Protein AF-A0A353LZ12-F1 (afdb_monomer_lite)

Sequence (267 aa):
MAGITSINLIASDGYVMSAPAETYADADVYIMLNRDGDDLEYPRSCLPDQRSMYWVKNLAKIELTPGESAAQHKQGSIKRIGFFREALSELGAVELNNRGNAVRAYPLAAYFETFGKEMPQLPVTIIARDGHVKTEVAEIFLASYVTFEAEADRESDLPLYFSEDMSLGMRVKQLDLVLSGEEAIFFGSEIPVSSLFELVGMAEAESYRFVASDGFLVEIPAEAIPFGTIYTDESKGYIRAKFDGYDLSDVPGGGKVKYLIAIESGA

Foldseek 3Di:
DPFWQWKWFAAPVGDTDIDGCVLPVPWDKDKDQADPNHGDPAIWIATPPDDCLRIDDRGDDMDTHGNVVVPPDPLPQAFKEFEVQLCPVVFDWDWADDPNDTFTWGQQLSCCVPQNPHQFPAWKWWAAPVGDIDTDGSVVQRRWTWTCDDDPPGNQQPRKIGHPPDDPSRIHGRTAWMGGRNYIYGHDFKDQQVVVCVVRNHDDAQWKWWAAPVRDIWIGGPVQSRQKMWHQPPVVSWIWIDGPPDQQVVIPPRRIGTNGGMMGHDD

pLDDT: mean 89.32, std 11.76, range [33.0, 98.56]

Radius of gyration: 20.66 Å; chains: 1; bounding box: 47×50×65 Å

Secondary structure (DSSP, 8-state):
-TTEEEEEEEETTS-EEEEEHHHHTTSPPEEEEEETTEEEEEEEEE-TTS-GGGEESSEEEEEEEEGGG-SS---PPB-EEEEHHHHTTTS--EEEEETTEEEEEEEHHHHHHHT-SS---SPEEEEETTS-EEEE-HHHHHT-EEE--PPTT-GGG-SEEE-SSS-TTT-BSSEEEEEETTEEEE--SEEEHHHHHHHHTBPP-SEEEEEETTS-EEEEEGGGGGGEEEEEETTTTEEEEEE-SS--TTSGGGG-EESEEEEEE--

Structure (mmCIF, N/CA/C/O backbone):
data_AF-A0A353LZ12-F1
#
_entry.id   AF-A0A353LZ12-F1
#
loop_
_atom_site.group_PDB
_atom_site.id
_atom_site.type_symbol
_atom_site.label_atom_id
_atom_site.label_alt_id
_atom_site.label_comp_id
_atom_site.label_asym_id
_atom_site.label_entity_id
_atom_site.label_seq_id
_atom_site.pdbx_PDB_ins_code
_atom_site.Cartn_x
_atom_site.Cartn_y
_atom_site.Cartn_z
_atom_site.occupancy
_atom_site.B_iso_or_equiv
_atom_site.auth_seq_id
_atom_site.auth_comp_id
_atom_site.auth_asym_id
_atom_site.auth_atom_id
_atom_site.pdbx_PDB_model_num
ATOM 1 N N . MET A 1 1 ? 5.175 -30.748 -15.438 1.00 51.81 1 MET A N 1
ATOM 2 C CA . MET A 1 1 ? 5.837 -29.959 -14.381 1.00 51.81 1 MET A CA 1
ATOM 3 C C . MET A 1 1 ? 5.043 -30.070 -13.079 1.00 51.81 1 MET A C 1
ATOM 5 O O . MET A 1 1 ? 4.466 -29.095 -12.627 1.00 51.81 1 MET A O 1
ATOM 9 N N . ALA A 1 2 ? 4.943 -31.268 -12.493 1.00 48.59 2 ALA A N 1
ATOM 10 C CA . ALA A 1 2 ? 4.303 -31.401 -11.185 1.00 48.59 2 ALA A CA 1
ATOM 11 C C . ALA A 1 2 ? 5.275 -30.857 -10.128 1.00 48.59 2 ALA A C 1
ATOM 13 O O . ALA A 1 2 ? 6.420 -31.299 -10.084 1.00 48.59 2 ALA A O 1
ATOM 14 N N . GLY A 1 3 ? 4.839 -29.872 -9.342 1.00 71.62 3 GLY A N 1
ATOM 15 C CA . GLY A 1 3 ? 5.651 -29.297 -8.271 1.00 71.62 3 GLY A CA 1
ATOM 16 C C . GLY A 1 3 ? 6.587 -28.165 -8.696 1.00 71.62 3 GLY A C 1
ATOM 17 O O . GLY A 1 3 ? 7.664 -28.069 -8.131 1.00 71.62 3 GLY A O 1
ATOM 18 N N . ILE A 1 4 ? 6.216 -27.305 -9.648 1.00 78.31 4 ILE A N 1
ATOM 19 C CA . ILE A 1 4 ? 6.812 -25.962 -9.803 1.00 78.31 4 ILE A CA 1
ATOM 20 C C . ILE A 1 4 ? 5.700 -24.950 -9.511 1.00 78.31 4 ILE A C 1
ATOM 22 O O . ILE A 1 4 ? 4.604 -25.090 -10.046 1.00 78.31 4 ILE A O 1
ATOM 26 N N . THR A 1 5 ? 5.948 -23.987 -8.624 1.00 81.06 5 THR A N 1
ATOM 27 C CA . THR A 1 5 ? 4.960 -22.991 -8.170 1.00 81.06 5 THR A CA 1
ATOM 28 C C . THR A 1 5 ? 5.094 -21.656 -8.892 1.00 81.06 5 THR A C 1
ATOM 30 O O . THR A 1 5 ? 4.104 -20.941 -9.028 1.00 81.06 5 THR A O 1
ATOM 33 N N . SER A 1 6 ? 6.280 -21.331 -9.403 1.00 84.62 6 SER A N 1
ATOM 34 C CA . SER A 1 6 ? 6.509 -20.150 -10.235 1.00 84.62 6 SER A CA 1
ATOM 35 C C . SER A 1 6 ? 7.724 -20.317 -11.147 1.00 84.62 6 SER A C 1
ATOM 37 O O . SER A 1 6 ? 8.603 -21.154 -10.915 1.00 84.62 6 SER A O 1
ATOM 39 N N . ILE A 1 7 ? 7.742 -19.512 -12.207 1.00 89.88 7 ILE A N 1
ATOM 40 C CA . ILE A 1 7 ? 8.875 -19.335 -13.112 1.00 89.88 7 ILE A CA 1
ATOM 41 C C . ILE A 1 7 ? 9.302 -17.874 -13.018 1.00 89.88 7 ILE A C 1
ATOM 43 O O . ILE A 1 7 ? 8.500 -16.979 -13.281 1.00 89.88 7 ILE A O 1
ATOM 47 N N . ASN A 1 8 ? 10.569 -17.637 -12.691 1.00 89.00 8 ASN A N 1
ATOM 48 C CA . ASN A 1 8 ? 11.173 -16.312 -12.735 1.00 89.00 8 ASN A CA 1
ATOM 49 C C . ASN A 1 8 ? 12.008 -16.187 -14.011 1.00 89.00 8 ASN A C 1
ATOM 51 O O . ASN A 1 8 ? 12.987 -16.913 -14.200 1.00 89.00 8 ASN A O 1
ATOM 55 N N . LEU A 1 9 ? 11.627 -15.261 -14.884 1.00 91.06 9 LEU A N 1
ATOM 56 C CA . LEU A 1 9 ? 12.368 -14.882 -16.082 1.00 91.06 9 LEU A CA 1
ATOM 57 C C . LEU A 1 9 ? 13.151 -13.607 -15.763 1.00 91.06 9 LEU A C 1
ATOM 59 O O . LEU A 1 9 ? 12.564 -12.551 -15.535 1.00 91.06 9 LEU A O 1
ATOM 63 N N . ILE A 1 10 ? 14.474 -13.728 -15.707 1.00 88.38 10 ILE A N 1
ATOM 64 C CA . ILE A 1 10 ? 15.379 -12.688 -15.216 1.00 88.38 10 ILE A CA 1
ATOM 65 C C . ILE A 1 10 ? 16.159 -12.119 -16.397 1.00 88.38 10 ILE A C 1
ATOM 67 O O . ILE A 1 10 ? 16.900 -12.843 -17.071 1.00 88.38 10 ILE A O 1
ATOM 71 N N . ALA A 1 11 ? 15.993 -10.827 -16.653 1.00 89.62 11 ALA A N 1
ATOM 72 C CA . ALA A 1 11 ? 16.730 -10.088 -17.666 1.00 89.62 11 ALA A CA 1
ATOM 73 C C . ALA A 1 11 ? 18.138 -9.705 -17.189 1.00 89.62 11 ALA A C 1
ATOM 75 O O . ALA A 1 11 ? 18.432 -9.647 -15.995 1.00 89.62 11 ALA A O 1
ATOM 76 N N . SER A 1 12 ? 19.017 -9.401 -18.142 1.00 88.44 12 SER A N 1
ATOM 77 C CA . SER A 1 12 ? 20.400 -8.984 -17.893 1.00 88.44 12 SER A CA 1
ATOM 78 C C . SER A 1 12 ? 20.527 -7.656 -17.139 1.00 88.44 12 SER A C 1
ATOM 80 O O . SER A 1 12 ? 21.587 -7.372 -16.594 1.00 88.44 12 SER A O 1
ATOM 82 N N . ASP A 1 13 ? 19.478 -6.834 -17.138 1.00 79.81 13 ASP A N 1
ATOM 83 C CA . ASP A 1 13 ? 19.395 -5.566 -16.404 1.00 79.81 13 ASP A CA 1
ATOM 84 C C . ASP A 1 13 ? 18.855 -5.736 -14.970 1.00 79.81 13 ASP A C 1
ATOM 86 O O . ASP A 1 13 ? 18.674 -4.752 -14.258 1.00 79.81 13 ASP A O 1
ATOM 90 N N . GLY A 1 14 ? 18.614 -6.978 -14.538 1.00 74.88 14 GLY A N 1
ATOM 91 C CA . GLY A 1 14 ? 18.085 -7.297 -13.215 1.00 74.88 14 GLY A CA 1
ATOM 92 C C . GLY A 1 14 ? 16.560 -7.304 -13.132 1.00 74.88 14 GLY A C 1
ATOM 93 O O . GLY A 1 14 ? 16.030 -7.643 -12.075 1.00 74.88 14 GLY A O 1
ATOM 94 N N . TYR A 1 15 ? 15.831 -6.996 -14.214 1.00 78.38 15 TYR A N 1
ATOM 95 C CA . TYR A 1 15 ? 14.378 -7.148 -14.220 1.00 78.38 15 TYR A CA 1
ATOM 96 C C . TYR A 1 15 ? 13.988 -8.613 -14.010 1.00 78.38 15 TYR A C 1
ATOM 98 O O . TYR A 1 15 ? 14.370 -9.489 -14.786 1.00 78.38 15 TYR A O 1
ATOM 106 N N . VAL A 1 16 ? 13.187 -8.869 -12.976 1.00 80.62 16 VAL A N 1
ATOM 107 C CA . VAL A 1 16 ? 12.606 -10.183 -12.706 1.00 80.62 16 VAL A CA 1
ATOM 108 C C . VAL A 1 16 ? 11.119 -10.137 -13.013 1.00 80.62 16 VAL A C 1
ATOM 110 O O . VAL A 1 16 ? 10.356 -9.396 -12.394 1.00 80.62 16 VAL A O 1
ATOM 113 N N . MET A 1 17 ? 10.699 -10.967 -13.958 1.00 85.75 17 MET A N 1
ATOM 114 C CA . MET A 1 17 ? 9.296 -11.277 -14.173 1.00 85.75 17 MET A CA 1
ATOM 115 C C . MET A 1 17 ? 9.004 -12.619 -13.509 1.00 85.75 17 MET A C 1
ATOM 117 O O . MET A 1 17 ? 9.553 -13.639 -13.924 1.00 85.75 17 MET A O 1
ATOM 121 N N . SER A 1 18 ? 8.154 -12.617 -12.482 1.00 85.56 18 SER A N 1
ATOM 122 C CA . SER A 1 18 ? 7.665 -13.845 -11.855 1.00 85.56 18 SER A CA 1
ATOM 123 C C . SER A 1 18 ? 6.278 -14.186 -12.388 1.00 85.56 18 SER A C 1
ATOM 125 O O . SER A 1 18 ? 5.353 -13.379 -12.289 1.00 85.56 18 SER A O 1
ATOM 127 N N . ALA A 1 19 ? 6.134 -15.379 -12.958 1.00 83.44 19 ALA A N 1
ATOM 128 C CA . ALA A 1 19 ? 4.850 -15.942 -13.346 1.00 83.44 19 ALA A CA 1
ATOM 129 C C . ALA A 1 19 ? 4.495 -17.075 -12.371 1.00 83.44 19 ALA A C 1
ATOM 131 O O . ALA A 1 19 ? 5.280 -18.022 -12.262 1.00 83.44 19 ALA A O 1
ATOM 132 N N . PRO A 1 20 ? 3.359 -17.018 -11.653 1.00 83.62 20 PRO A N 1
ATOM 133 C CA . PRO A 1 20 ? 2.879 -18.147 -10.861 1.00 83.62 20 PRO A CA 1
ATOM 134 C C . PRO A 1 20 ? 2.382 -19.282 -11.765 1.00 83.62 20 PRO A C 1
ATOM 136 O O . PRO A 1 20 ? 2.060 -19.067 -12.933 1.00 83.62 20 PRO A O 1
ATOM 139 N N . ALA A 1 21 ? 2.325 -20.501 -11.219 1.00 85.31 21 ALA A N 1
ATOM 140 C CA . ALA A 1 21 ? 1.966 -21.718 -11.954 1.00 85.31 21 ALA A CA 1
ATOM 141 C C . ALA A 1 21 ? 0.670 -21.591 -12.753 1.00 85.31 21 ALA A C 1
ATOM 143 O O . ALA A 1 21 ? 0.622 -22.011 -13.900 1.00 85.31 21 ALA A O 1
ATOM 144 N N . GLU A 1 22 ? -0.348 -20.953 -12.186 1.00 82.31 22 GLU A N 1
ATOM 145 C CA . GLU A 1 22 ? -1.629 -20.694 -12.849 1.00 82.31 22 GLU A CA 1
ATOM 146 C C . GLU A 1 22 ? -1.513 -19.851 -14.128 1.00 82.31 22 GLU A C 1
ATOM 148 O O . GLU A 1 22 ? -2.296 -20.036 -15.053 1.00 82.31 22 GLU A O 1
ATOM 153 N N . THR A 1 23 ? -0.513 -18.972 -14.233 1.00 79.62 23 THR A N 1
ATOM 154 C CA . THR A 1 23 ? -0.321 -18.109 -15.409 1.00 79.62 23 THR A CA 1
ATOM 155 C C . THR A 1 23 ? 0.226 -18.870 -16.618 1.00 79.62 23 THR A C 1
ATOM 157 O O . THR A 1 23 ? 0.009 -18.453 -17.754 1.00 79.62 23 THR A O 1
ATOM 160 N N . TYR A 1 24 ? 0.930 -19.981 -16.396 1.00 83.06 24 TYR A N 1
ATOM 161 C CA . TYR A 1 24 ? 1.482 -20.832 -17.458 1.00 83.06 24 TYR A CA 1
ATOM 162 C C . TYR A 1 24 ? 0.977 -22.278 -17.386 1.00 83.06 24 TYR A C 1
ATOM 164 O O . TYR A 1 24 ? 1.500 -23.149 -18.075 1.00 83.06 24 TYR A O 1
ATOM 172 N N . ALA A 1 25 ? -0.037 -22.557 -16.563 1.00 82.00 25 ALA A N 1
ATOM 173 C CA . ALA A 1 25 ? -0.570 -23.907 -16.390 1.00 82.00 25 ALA A CA 1
ATOM 174 C C . ALA A 1 25 ? -1.097 -24.473 -17.715 1.00 82.00 25 ALA A C 1
ATOM 176 O O . ALA A 1 25 ? -0.885 -25.649 -18.009 1.00 82.00 25 ALA A O 1
ATOM 177 N N . ASP A 1 26 ? -1.709 -23.599 -18.517 1.00 80.69 26 ASP A N 1
ATOM 178 C CA . ASP A 1 26 ? -2.345 -23.932 -19.790 1.00 80.69 26 ASP A CA 1
ATOM 179 C C . ASP A 1 26 ? -1.607 -23.340 -21.007 1.00 80.69 26 ASP A C 1
ATOM 181 O O . ASP A 1 26 ? -2.129 -23.370 -22.121 1.00 80.69 26 ASP A O 1
ATOM 185 N N . ALA A 1 27 ? -0.402 -22.786 -20.817 1.00 79.75 27 ALA A N 1
ATOM 186 C CA . ALA A 1 27 ? 0.353 -22.114 -21.873 1.00 79.75 27 ALA A CA 1
ATOM 187 C C . ALA A 1 27 ? 1.839 -22.492 -21.858 1.00 79.75 27 ALA A C 1
ATOM 189 O O . ALA A 1 27 ? 2.474 -22.574 -20.807 1.00 79.75 27 ALA A O 1
ATOM 190 N N . ASP A 1 28 ? 2.421 -22.665 -23.044 1.00 86.44 28 ASP A N 1
ATOM 191 C CA . ASP A 1 28 ? 3.861 -22.877 -23.176 1.00 86.44 28 ASP A CA 1
ATOM 192 C C . ASP A 1 28 ? 4.639 -21.587 -22.876 1.00 86.44 28 ASP A C 1
ATOM 194 O O . ASP A 1 28 ? 4.248 -20.491 -23.277 1.00 86.44 28 ASP A O 1
ATOM 198 N N . VAL A 1 29 ? 5.794 -21.717 -22.222 1.00 88.50 29 VAL A N 1
ATOM 199 C CA . VAL A 1 29 ? 6.761 -20.619 -22.087 1.00 88.50 29 VAL A CA 1
ATOM 200 C C . VAL A 1 29 ? 7.690 -20.647 -23.296 1.00 88.50 29 VAL A C 1
ATOM 202 O O . VAL A 1 29 ? 8.429 -21.611 -23.497 1.00 88.50 29 VAL A O 1
ATOM 205 N N . TYR A 1 30 ? 7.685 -19.582 -24.092 1.00 92.12 30 TYR A N 1
ATOM 206 C CA . TYR A 1 30 ? 8.513 -19.488 -25.291 1.00 92.12 30 TYR A CA 1
ATOM 207 C C . TYR A 1 30 ? 9.831 -18.803 -24.967 1.00 92.12 30 TYR A C 1
ATOM 209 O O . TYR A 1 30 ? 9.857 -17.779 -24.285 1.00 92.12 30 TYR A O 1
ATOM 217 N N . ILE A 1 31 ? 10.921 -19.345 -25.511 1.00 93.75 31 ILE A N 1
ATOM 218 C CA . ILE A 1 31 ? 12.240 -18.713 -25.511 1.00 93.75 31 ILE A CA 1
ATOM 219 C C . ILE A 1 31 ? 12.670 -18.557 -26.965 1.00 93.75 31 ILE A C 1
ATOM 221 O O . ILE A 1 31 ? 12.912 -19.534 -27.672 1.00 93.75 31 ILE A O 1
ATOM 225 N N . MET A 1 32 ? 12.762 -17.314 -27.416 1.00 93.81 32 MET A N 1
ATOM 226 C CA . MET A 1 32 ? 13.264 -16.969 -28.734 1.00 93.81 32 MET A CA 1
ATOM 227 C C . MET A 1 32 ? 14.774 -16.757 -28.649 1.00 93.81 32 MET A C 1
ATOM 229 O O . MET A 1 32 ? 15.240 -15.871 -27.931 1.00 93.81 32 MET A O 1
ATOM 233 N N . LEU A 1 33 ? 15.519 -17.571 -29.394 1.00 93.94 33 LEU A N 1
ATOM 234 C CA . LEU A 1 33 ? 16.980 -17.489 -29.513 1.00 93.94 33 LEU A CA 1
ATOM 235 C C . LEU A 1 33 ? 17.422 -16.810 -30.817 1.00 93.94 33 LEU A C 1
ATOM 237 O O . LEU A 1 33 ? 18.492 -16.218 -30.872 1.00 93.94 33 LEU A O 1
ATOM 241 N N . ASN A 1 34 ? 16.584 -16.876 -31.850 1.00 92.75 34 ASN A N 1
ATOM 242 C CA . ASN A 1 34 ? 16.864 -16.390 -33.195 1.00 92.75 34 ASN A CA 1
ATOM 243 C C . ASN A 1 34 ? 15.604 -15.712 -33.753 1.00 92.75 34 ASN A C 1
ATOM 245 O O . ASN A 1 34 ? 14.485 -16.135 -33.439 1.00 92.75 34 ASN A O 1
ATOM 249 N N . ARG A 1 35 ? 15.774 -14.655 -34.551 1.00 88.00 35 ARG A N 1
ATOM 250 C CA . ARG A 1 35 ? 14.683 -13.993 -35.272 1.00 88.00 35 ARG A CA 1
ATOM 251 C C . ARG A 1 35 ? 15.088 -13.795 -36.726 1.00 88.00 35 ARG A C 1
ATOM 253 O O . ARG A 1 35 ? 16.129 -13.215 -37.000 1.00 88.00 35 ARG A O 1
ATOM 260 N N . ASP A 1 36 ? 14.231 -14.241 -37.641 1.00 90.81 36 ASP A N 1
ATOM 261 C CA . ASP A 1 36 ? 14.424 -14.103 -39.092 1.00 90.81 36 ASP A CA 1
ATOM 262 C C . ASP A 1 36 ? 15.712 -14.763 -39.632 1.00 90.81 36 ASP A C 1
ATOM 264 O O . ASP A 1 36 ? 16.204 -14.396 -40.695 1.00 90.81 36 ASP A O 1
ATOM 268 N N . GLY A 1 37 ? 16.236 -15.774 -38.932 1.00 90.31 37 GLY A N 1
ATOM 269 C CA . GLY A 1 37 ? 17.465 -16.479 -39.300 1.00 90.31 37 GLY A CA 1
ATOM 270 C C . GLY A 1 37 ? 18.714 -15.956 -38.590 1.00 90.31 37 GLY A C 1
ATOM 271 O O . GLY A 1 37 ? 19.716 -16.669 -38.570 1.00 90.31 37 GLY A O 1
ATOM 272 N N . ASP A 1 38 ? 18.641 -14.800 -37.924 1.00 91.50 38 ASP A N 1
ATOM 273 C CA . ASP A 1 38 ? 19.752 -14.207 -37.179 1.00 91.50 38 ASP A CA 1
ATOM 274 C C . ASP A 1 38 ? 19.665 -14.500 -35.676 1.00 91.50 38 ASP A C 1
ATOM 276 O O . ASP A 1 38 ? 18.614 -14.342 -35.039 1.00 91.50 38 ASP A O 1
ATOM 280 N N . ASP A 1 39 ? 20.790 -14.918 -35.095 1.00 92.88 39 ASP A N 1
ATOM 281 C CA . ASP A 1 39 ? 20.886 -15.155 -33.658 1.00 92.88 39 ASP A CA 1
ATOM 282 C C . ASP A 1 39 ? 20.727 -13.840 -32.893 1.00 92.88 39 ASP A C 1
ATOM 284 O O . ASP A 1 39 ? 21.272 -12.795 -33.261 1.00 92.88 39 ASP A O 1
ATOM 288 N N . LEU A 1 40 ? 19.962 -13.886 -31.806 1.00 88.75 40 LEU A N 1
ATOM 289 C CA . LEU A 1 40 ? 19.816 -12.739 -30.927 1.00 88.75 40 LEU A CA 1
ATOM 290 C C . LEU A 1 40 ? 21.051 -12.616 -30.036 1.00 88.75 40 LEU A C 1
ATOM 292 O O . LEU A 1 40 ? 21.509 -13.601 -29.465 1.00 88.75 40 LEU A O 1
ATOM 296 N N . GLU A 1 41 ? 21.518 -11.382 -29.836 1.00 87.94 41 GLU A N 1
ATOM 297 C CA . GLU A 1 41 ? 22.575 -11.081 -28.860 1.00 87.94 41 GLU A CA 1
ATOM 298 C C . GLU A 1 41 ? 22.202 -11.576 -27.452 1.00 87.94 41 GLU A C 1
ATOM 300 O O . GLU A 1 41 ? 23.044 -12.101 -26.729 1.00 87.94 41 GLU A O 1
ATOM 305 N N . TYR A 1 42 ? 20.913 -11.477 -27.105 1.00 87.69 42 TYR A N 1
ATOM 306 C CA . TYR A 1 42 ? 20.343 -12.075 -25.905 1.00 87.69 42 TYR A CA 1
ATOM 307 C C . TYR A 1 42 ? 18.991 -12.735 -26.204 1.00 87.69 42 TYR A C 1
ATOM 309 O O . TYR A 1 42 ? 18.168 -12.144 -26.921 1.00 87.69 42 TYR A O 1
ATOM 317 N N . PRO A 1 43 ? 18.706 -13.909 -25.607 1.00 94.31 43 PRO A N 1
ATOM 318 C CA . PRO A 1 43 ? 17.400 -14.544 -25.695 1.00 94.31 43 PRO A CA 1
ATOM 319 C C . PRO A 1 43 ? 16.263 -13.624 -25.245 1.00 94.31 43 PRO A C 1
ATOM 321 O O . PRO A 1 43 ? 16.438 -12.686 -24.462 1.00 94.31 43 PRO A O 1
ATOM 324 N N . ARG A 1 44 ? 15.055 -13.916 -25.715 1.00 94.00 44 ARG A N 1
ATOM 325 C CA . ARG A 1 44 ? 13.823 -13.295 -25.215 1.00 94.00 44 ARG A CA 1
ATOM 326 C C . ARG A 1 44 ? 12.872 -14.378 -24.769 1.00 94.00 44 ARG A C 1
ATOM 328 O O . ARG A 1 44 ? 12.842 -15.432 -25.395 1.00 94.00 44 ARG A O 1
ATOM 335 N N . SER A 1 45 ? 12.070 -14.111 -23.752 1.00 92.81 45 SER A N 1
ATOM 336 C CA . SER A 1 45 ? 10.978 -15.006 -23.385 1.00 92.81 45 SER A CA 1
ATOM 337 C C . SER A 1 45 ? 9.629 -14.321 -23.443 1.00 92.81 45 SER A C 1
ATOM 339 O O . SER A 1 45 ? 9.528 -13.099 -23.322 1.00 92.81 45 SER A O 1
ATOM 341 N N . CYS A 1 46 ? 8.586 -15.119 -23.632 1.00 90.06 46 CYS A N 1
ATOM 342 C CA . CYS A 1 46 ? 7.215 -14.688 -23.431 1.00 90.06 46 CYS A CA 1
ATOM 343 C C . CYS A 1 46 ? 6.338 -15.837 -22.936 1.00 90.06 46 CYS A C 1
ATOM 345 O O . CYS A 1 46 ? 6.587 -17.009 -23.227 1.00 90.06 46 CYS A O 1
ATOM 347 N N . LEU A 1 47 ? 5.289 -15.465 -22.207 1.00 88.62 47 LEU A N 1
ATOM 348 C CA . LEU A 1 47 ? 4.099 -16.288 -22.056 1.00 88.62 47 LEU A CA 1
ATOM 349 C C . LEU A 1 47 ? 3.074 -15.751 -23.071 1.00 88.62 47 LEU A C 1
ATOM 351 O O . LEU A 1 47 ? 2.717 -14.567 -22.997 1.00 88.62 47 LEU A O 1
ATOM 355 N N . PRO A 1 48 ? 2.665 -16.553 -24.065 1.00 81.62 48 PRO A N 1
ATOM 356 C CA . PRO A 1 48 ? 1.704 -16.136 -25.075 1.00 81.62 48 PRO A CA 1
ATOM 357 C C . PRO A 1 48 ? 0.348 -15.903 -24.415 1.00 81.62 48 PRO A C 1
ATOM 359 O O . PRO A 1 48 ? 0.069 -16.432 -23.341 1.00 81.62 48 PRO A O 1
ATOM 362 N N . ASP A 1 49 ? -0.473 -15.064 -25.042 1.00 82.06 49 ASP A N 1
ATOM 363 C CA . ASP A 1 49 ? -1.813 -14.695 -24.562 1.00 82.06 49 ASP A CA 1
ATOM 364 C C . ASP A 1 49 ? -1.855 -14.031 -23.171 1.00 82.06 49 ASP A C 1
ATOM 366 O O . ASP A 1 49 ? -2.919 -13.659 -22.679 1.00 82.06 49 ASP A O 1
ATOM 370 N N . GLN A 1 50 ? -0.687 -13.784 -22.573 1.00 82.00 50 GLN A N 1
ATOM 371 C CA . GLN A 1 50 ? -0.512 -12.990 -21.369 1.00 82.00 50 GLN A CA 1
ATOM 372 C C . GLN A 1 50 ? -0.124 -11.549 -21.709 1.00 82.00 50 GLN A C 1
ATOM 374 O O . GLN A 1 50 ? 0.330 -11.221 -22.812 1.00 82.00 50 GLN A O 1
ATOM 379 N N . ARG A 1 51 ? -0.289 -10.656 -20.727 1.00 70.69 51 ARG A N 1
ATOM 380 C CA . ARG A 1 51 ? 0.092 -9.241 -20.848 1.00 70.69 51 ARG A CA 1
ATOM 381 C C . ARG A 1 51 ? 1.575 -9.109 -21.232 1.00 70.69 51 ARG A C 1
ATOM 383 O O . ARG A 1 51 ? 2.408 -9.910 -20.819 1.00 70.69 51 ARG A O 1
ATOM 390 N N . SER A 1 52 ? 1.936 -8.036 -21.939 1.00 75.88 52 SER A N 1
ATOM 391 C CA . SER A 1 52 ? 3.312 -7.791 -22.417 1.00 75.88 52 SER A CA 1
ATOM 392 C C . SER A 1 52 ? 4.373 -7.728 -21.312 1.00 75.88 52 SER A C 1
ATOM 394 O O . SER A 1 52 ? 5.558 -7.836 -21.590 1.00 75.88 52 SER A O 1
ATOM 396 N N . MET A 1 53 ? 3.963 -7.535 -20.061 1.00 68.25 53 MET A N 1
ATOM 397 C CA . MET A 1 53 ? 4.836 -7.641 -18.888 1.00 68.25 53 MET A CA 1
ATOM 398 C C . MET A 1 53 ? 5.415 -9.052 -18.689 1.00 68.25 53 MET A C 1
ATOM 400 O O . MET A 1 53 ? 6.505 -9.180 -18.154 1.00 68.25 53 MET A O 1
ATOM 404 N N . TYR A 1 54 ? 4.755 -10.104 -19.183 1.00 76.50 54 TYR A N 1
ATOM 405 C CA . TYR A 1 54 ? 5.278 -11.475 -19.174 1.00 76.50 54 TYR A CA 1
ATOM 406 C C . TYR A 1 54 ? 6.309 -11.725 -20.286 1.00 76.50 54 TYR A C 1
ATOM 408 O O . TYR A 1 54 ? 6.691 -12.867 -20.540 1.00 76.50 54 TYR A O 1
ATOM 416 N N . TRP A 1 55 ? 6.722 -10.669 -20.994 1.00 86.50 55 TRP A N 1
ATOM 417 C CA . TRP A 1 55 ? 7.665 -10.738 -22.098 1.00 86.50 55 TRP A CA 1
ATOM 418 C C . TRP A 1 55 ? 8.982 -10.114 -21.659 1.00 86.50 55 TRP A C 1
ATOM 420 O O . TRP A 1 55 ? 9.101 -8.895 -21.520 1.00 86.50 55 TRP A O 1
ATOM 430 N N . VAL A 1 56 ? 9.991 -10.953 -21.463 1.00 88.06 56 VAL A N 1
ATOM 431 C CA . VAL A 1 56 ? 11.298 -10.523 -20.974 1.00 88.06 56 VAL A CA 1
ATOM 432 C C . VAL A 1 56 ? 12.252 -10.390 -22.149 1.00 88.06 56 VAL A C 1
ATOM 434 O O . VAL A 1 56 ? 12.505 -11.338 -22.898 1.00 88.06 56 VAL A O 1
ATOM 437 N N . LYS A 1 57 ? 12.782 -9.180 -22.329 1.00 90.25 57 LYS A N 1
ATOM 438 C CA . LYS A 1 57 ? 13.902 -8.925 -23.239 1.00 90.25 57 LYS A CA 1
ATOM 439 C C . LYS A 1 57 ? 15.211 -9.169 -22.500 1.00 90.25 57 LYS A C 1
ATOM 441 O O . LYS A 1 57 ? 15.272 -9.003 -21.290 1.00 90.25 57 LYS A O 1
ATOM 446 N N . ASN A 1 58 ? 16.249 -9.512 -23.253 1.00 91.69 58 ASN A N 1
ATOM 447 C CA . ASN A 1 58 ? 17.586 -9.764 -22.729 1.00 91.69 58 ASN A CA 1
ATOM 448 C C . ASN A 1 58 ? 17.603 -10.805 -21.603 1.00 91.69 58 ASN A C 1
ATOM 450 O O . ASN A 1 58 ? 18.232 -10.606 -20.567 1.00 91.69 58 ASN A O 1
ATOM 454 N N . LEU A 1 59 ? 16.866 -11.899 -21.789 1.00 93.06 59 LEU A N 1
ATOM 455 C CA . LEU A 1 59 ? 16.747 -12.964 -20.806 1.00 93.06 59 LEU A CA 1
ATOM 456 C C . LEU A 1 59 ? 18.130 -13.552 -20.511 1.00 93.06 59 LEU A C 1
ATOM 458 O O . LEU A 1 59 ? 18.781 -14.117 -21.389 1.00 93.06 59 LEU A O 1
ATOM 462 N N . ALA A 1 60 ? 18.548 -13.430 -19.257 1.00 92.94 60 ALA A N 1
ATOM 463 C CA . ALA A 1 60 ? 19.831 -13.904 -18.765 1.00 92.94 60 ALA A CA 1
ATOM 464 C C . ALA A 1 60 ? 19.693 -15.209 -17.972 1.00 92.94 60 ALA A C 1
ATOM 466 O O . ALA A 1 60 ? 20.587 -16.054 -18.017 1.00 92.94 60 ALA A O 1
ATOM 467 N N . LYS A 1 61 ? 18.583 -15.391 -17.244 1.00 92.44 61 LYS A N 1
ATOM 468 C CA . LYS A 1 61 ? 18.372 -16.557 -16.378 1.00 92.44 61 LYS A CA 1
ATOM 469 C C . LYS A 1 61 ? 16.892 -16.927 -16.280 1.00 92.44 61 LYS A C 1
ATOM 471 O O . LYS A 1 61 ? 16.026 -16.058 -16.259 1.00 92.44 61 LYS A O 1
ATOM 476 N N . ILE A 1 62 ? 16.623 -18.228 -16.196 1.00 92.62 62 ILE A N 1
ATOM 477 C CA . ILE A 1 62 ? 15.314 -18.775 -15.827 1.00 92.62 62 ILE A CA 1
ATOM 478 C C . ILE A 1 62 ? 15.492 -19.519 -14.513 1.00 92.62 62 ILE A C 1
ATOM 480 O O . ILE A 1 62 ? 16.331 -20.417 -14.422 1.00 92.62 62 ILE A O 1
ATOM 484 N N . GLU A 1 63 ? 14.708 -19.155 -13.507 1.00 91.44 63 GLU A N 1
ATOM 485 C CA . GLU A 1 63 ? 14.634 -19.891 -12.250 1.00 91.44 63 GLU A CA 1
ATOM 486 C C . GLU A 1 63 ? 13.262 -20.535 -12.110 1.00 91.44 63 GLU A C 1
ATOM 488 O O . GLU A 1 63 ? 12.234 -19.919 -12.386 1.00 91.44 63 GLU A O 1
ATOM 493 N N . LEU A 1 64 ? 13.262 -21.794 -11.685 1.00 88.88 64 LEU A N 1
ATOM 494 C CA . LEU A 1 64 ? 12.054 -22.552 -11.396 1.00 88.88 64 LEU A CA 1
ATOM 495 C C . LEU A 1 64 ? 11.957 -22.684 -9.883 1.00 88.88 64 LEU A C 1
ATOM 497 O O . LEU A 1 64 ? 12.905 -23.155 -9.252 1.00 88.88 64 LEU A O 1
ATOM 501 N N . THR A 1 65 ? 10.827 -22.295 -9.308 1.00 82.38 65 THR A N 1
ATOM 502 C CA . THR A 1 65 ? 10.582 -22.452 -7.874 1.00 82.38 65 THR A CA 1
ATOM 503 C C . THR A 1 65 ? 9.854 -23.778 -7.637 1.00 82.38 65 THR A C 1
ATOM 505 O O . THR A 1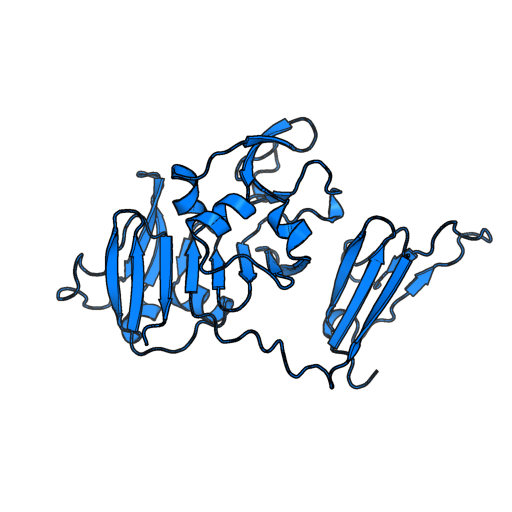 65 ? 8.697 -23.905 -8.039 1.00 82.38 65 THR A O 1
ATOM 508 N N . PRO A 1 66 ? 10.497 -24.799 -7.034 1.00 75.44 66 PRO A N 1
ATOM 509 C CA . PRO A 1 66 ? 9.862 -26.088 -6.788 1.00 75.44 66 PRO A CA 1
ATOM 510 C C . PRO A 1 66 ? 8.868 -26.040 -5.616 1.00 75.44 66 PRO A C 1
ATOM 512 O O . PRO A 1 66 ? 9.122 -25.453 -4.567 1.00 75.44 66 PRO A O 1
ATOM 515 N N . GLY A 1 67 ? 7.757 -26.754 -5.773 1.00 55.94 67 GLY A N 1
ATOM 516 C CA . GLY A 1 67 ? 6.665 -26.899 -4.814 1.00 55.94 67 GLY A CA 1
ATOM 517 C C . GLY A 1 67 ? 6.994 -27.768 -3.599 1.00 55.94 67 GLY A C 1
ATOM 518 O O . GLY A 1 67 ? 6.276 -27.703 -2.611 1.00 55.94 67 GLY A O 1
ATOM 519 N N . GLU A 1 68 ? 8.096 -28.523 -3.608 1.00 45.53 68 GLU A N 1
ATOM 520 C CA . GLU A 1 68 ? 8.577 -29.247 -2.414 1.00 45.53 68 GLU A CA 1
ATOM 521 C C . GLU A 1 68 ? 9.550 -28.418 -1.557 1.00 45.53 68 GLU A C 1
ATOM 523 O O . GLU A 1 68 ? 9.884 -28.803 -0.439 1.00 45.53 68 GLU A O 1
ATOM 528 N N . SER A 1 69 ? 9.905 -27.212 -2.014 1.00 38.44 69 SER A N 1
ATOM 529 C CA . SER A 1 69 ? 10.389 -26.120 -1.158 1.00 38.44 69 SER A CA 1
ATOM 530 C C . SER A 1 69 ? 9.289 -25.095 -0.854 1.00 38.44 69 SER A C 1
ATOM 532 O O . SER A 1 69 ? 9.573 -24.045 -0.292 1.00 38.44 69 SER A O 1
ATOM 534 N N . ALA A 1 70 ? 8.014 -25.417 -1.123 1.00 35.28 70 ALA A N 1
ATOM 535 C CA . ALA A 1 70 ? 6.864 -24.625 -0.669 1.00 35.28 70 ALA A CA 1
ATOM 536 C C . ALA A 1 70 ? 6.524 -24.848 0.820 1.00 35.28 70 ALA A C 1
ATOM 538 O O . ALA A 1 70 ? 5.407 -24.588 1.270 1.00 35.28 70 ALA A O 1
ATOM 539 N N . ALA A 1 71 ? 7.491 -25.307 1.614 1.00 33.00 71 ALA A N 1
ATOM 540 C CA . ALA A 1 71 ? 7.509 -25.019 3.035 1.00 33.00 71 ALA A CA 1
ATOM 541 C C . ALA A 1 71 ? 8.269 -23.694 3.221 1.00 33.00 71 ALA A C 1
ATOM 543 O O . ALA A 1 71 ? 9.493 -23.704 3.231 1.00 33.00 71 ALA A O 1
ATOM 544 N N . GLN A 1 72 ? 7.510 -22.599 3.414 1.00 33.66 72 GLN A N 1
ATOM 545 C CA . GLN A 1 72 ? 7.940 -21.200 3.660 1.00 33.66 72 GLN A CA 1
ATOM 546 C C . GLN A 1 72 ? 8.223 -20.420 2.355 1.00 33.66 72 GLN A C 1
ATOM 548 O O . GLN A 1 72 ? 9.314 -20.470 1.821 1.00 33.66 72 GLN A O 1
ATOM 553 N N . HIS A 1 73 ? 7.281 -19.710 1.735 1.00 37.31 73 HIS A N 1
ATOM 554 C CA . HIS A 1 73 ? 6.399 -18.715 2.334 1.00 37.31 73 HIS A CA 1
ATOM 555 C C . HIS A 1 73 ? 4.922 -19.110 2.209 1.00 37.31 73 HIS A C 1
ATOM 557 O O . HIS A 1 73 ? 4.212 -18.662 1.314 1.00 37.31 73 HIS A O 1
ATOM 563 N N . LYS A 1 74 ? 4.397 -19.859 3.188 1.00 39.81 74 LYS A N 1
ATOM 564 C CA . LYS A 1 74 ? 3.090 -19.427 3.690 1.00 39.81 74 LYS A CA 1
ATOM 565 C C . LYS A 1 74 ? 3.360 -18.027 4.206 1.00 39.81 74 LYS A C 1
ATOM 567 O O . LYS A 1 74 ? 4.090 -17.891 5.187 1.00 39.81 74 LYS A O 1
ATOM 572 N N . GLN A 1 75 ? 2.888 -17.013 3.494 1.00 51.69 75 GLN A N 1
ATOM 573 C CA . GLN A 1 75 ? 2.740 -15.705 4.094 1.00 51.69 75 GLN A CA 1
ATOM 574 C C . GLN A 1 75 ? 1.999 -15.962 5.407 1.00 51.69 75 GLN A C 1
ATOM 576 O O . GLN A 1 75 ? 0.911 -16.542 5.400 1.00 51.69 75 GLN A O 1
ATOM 581 N N . GLY A 1 76 ? 2.678 -15.736 6.536 1.00 61.09 76 GLY A N 1
ATOM 582 C CA . GLY A 1 76 ? 2.009 -15.812 7.827 1.00 61.09 76 GLY A CA 1
ATOM 583 C C . GLY A 1 76 ? 0.797 -14.894 7.754 1.00 61.09 76 GLY A C 1
ATOM 584 O O . GLY A 1 76 ? 0.845 -13.892 7.041 1.00 61.09 76 GLY A O 1
ATOM 585 N N . SER A 1 77 ? -0.292 -15.253 8.428 1.00 86.75 77 SER A N 1
ATOM 586 C CA . SER A 1 77 ? -1.455 -14.370 8.517 1.00 86.75 77 SER A CA 1
ATOM 587 C C . SER A 1 77 ? -0.986 -12.954 8.857 1.00 86.75 77 SER A C 1
ATOM 589 O O . SER A 1 77 ? -0.205 -12.794 9.804 1.00 86.75 77 SER A O 1
ATOM 591 N N . ILE A 1 78 ? -1.406 -11.959 8.076 1.00 95.62 78 ILE A N 1
ATOM 592 C CA . ILE A 1 78 ? -0.965 -10.578 8.269 1.00 95.62 78 ILE A CA 1
ATOM 593 C C . ILE A 1 78 ? -1.389 -10.140 9.666 1.00 95.62 78 ILE A C 1
ATOM 595 O O . ILE A 1 78 ? -2.541 -10.295 10.052 1.00 95.62 78 ILE A O 1
ATOM 599 N N . LYS A 1 79 ? -0.444 -9.630 10.451 1.00 97.00 79 LYS A N 1
ATOM 600 C CA . LYS A 1 79 ? -0.700 -9.170 11.823 1.00 97.00 79 LYS A CA 1
ATOM 601 C C . LYS A 1 79 ? -0.784 -7.660 11.918 1.00 97.00 79 LYS A C 1
ATOM 603 O O . LYS A 1 79 ? -1.223 -7.144 12.940 1.00 97.00 79 LYS A O 1
ATOM 608 N N . ARG A 1 80 ? -0.333 -6.950 10.883 1.00 98.00 80 ARG A N 1
ATOM 609 C CA . ARG A 1 80 ? -0.325 -5.494 10.847 1.00 98.00 80 ARG A CA 1
ATOM 610 C C . ARG A 1 80 ? -0.640 -4.973 9.456 1.00 98.00 80 ARG A C 1
ATOM 612 O O . ARG A 1 80 ? -0.087 -5.448 8.471 1.00 98.00 80 ARG A O 1
ATOM 619 N N . ILE A 1 81 ? -1.485 -3.957 9.404 1.00 98.56 81 ILE A N 1
ATOM 620 C CA . ILE A 1 81 ? -1.791 -3.197 8.201 1.00 98.56 81 ILE A CA 1
ATOM 621 C C . ILE A 1 81 ? -1.362 -1.753 8.440 1.00 98.56 81 ILE A C 1
ATOM 623 O O . ILE A 1 81 ? -1.929 -1.096 9.308 1.00 98.56 81 ILE A O 1
ATOM 627 N N . GLY A 1 82 ? -0.370 -1.265 7.703 1.00 98.06 82 GLY A N 1
ATOM 628 C CA . GLY A 1 82 ? 0.051 0.134 7.697 1.00 98.06 82 GLY A CA 1
ATOM 629 C C . GLY A 1 82 ? -0.660 0.939 6.608 1.00 98.06 82 GLY A C 1
ATOM 630 O O . GLY A 1 82 ? -1.013 0.402 5.557 1.00 98.06 82 GLY A O 1
ATOM 631 N N . PHE A 1 83 ? -0.849 2.241 6.829 1.00 97.62 83 PHE A N 1
ATOM 632 C CA . PHE A 1 83 ? -1.500 3.131 5.862 1.00 97.62 83 PHE A CA 1
ATOM 633 C C . PHE A 1 83 ? -0.533 4.188 5.330 1.00 97.62 83 PHE A C 1
ATOM 635 O O . PHE A 1 83 ? -0.203 5.156 6.014 1.00 97.62 83 PHE A O 1
ATOM 642 N N . PHE A 1 84 ? -0.093 4.038 4.079 1.00 97.25 84 PHE A N 1
ATOM 643 C CA . PHE A 1 84 ? 0.967 4.885 3.522 1.00 97.25 84 PHE A CA 1
ATOM 644 C C . PHE A 1 84 ? 0.550 6.354 3.375 1.00 97.25 84 PHE A C 1
ATOM 646 O O . PHE A 1 84 ? 1.355 7.257 3.582 1.00 97.25 84 PHE A O 1
ATOM 653 N N . ARG A 1 85 ? -0.718 6.612 3.028 1.00 94.94 85 ARG A N 1
ATOM 654 C CA . ARG A 1 85 ? -1.220 7.979 2.812 1.00 94.94 85 ARG A CA 1
ATOM 655 C C . ARG A 1 85 ? -1.190 8.841 4.076 1.00 94.94 85 ARG A C 1
ATOM 657 O O . ARG A 1 85 ? -0.976 10.042 3.962 1.00 94.94 85 ARG A O 1
ATOM 664 N N . GLU A 1 86 ? -1.365 8.244 5.253 1.00 94.88 86 GLU A N 1
ATOM 665 C CA . GLU A 1 86 ? -1.301 8.974 6.523 1.00 94.88 86 GLU A CA 1
ATOM 666 C C . GLU A 1 86 ? 0.144 9.393 6.839 1.00 94.88 86 GLU A C 1
ATOM 668 O O . GLU A 1 86 ? 0.392 10.514 7.283 1.00 94.88 86 GLU A O 1
ATOM 673 N N . ALA A 1 87 ? 1.114 8.540 6.494 1.00 93.62 87 ALA A N 1
ATOM 674 C CA . ALA A 1 87 ? 2.539 8.802 6.694 1.00 93.62 87 ALA A CA 1
ATOM 675 C C . ALA A 1 87 ? 3.078 9.985 5.865 1.00 93.62 87 ALA A C 1
ATOM 677 O O . ALA A 1 87 ? 4.127 10.536 6.189 1.00 93.62 87 ALA A O 1
ATOM 678 N N . LEU A 1 88 ? 2.386 10.414 4.800 1.00 93.00 88 LEU A N 1
ATOM 679 C CA . LEU A 1 88 ? 2.875 11.459 3.884 1.00 93.00 88 LEU A CA 1
ATOM 680 C C . LEU A 1 88 ? 3.133 12.811 4.557 1.00 93.00 88 LEU A C 1
ATOM 682 O O . LEU A 1 88 ? 3.904 13.609 4.025 1.00 93.00 88 LEU A O 1
ATOM 686 N N . SER A 1 89 ? 2.460 13.090 5.675 1.00 89.00 89 SER A N 1
ATOM 687 C CA . SER A 1 89 ? 2.622 14.338 6.427 1.00 89.00 89 SER A CA 1
ATOM 688 C C . SER A 1 89 ? 3.961 14.419 7.172 1.00 89.00 89 SER A C 1
ATOM 690 O O . SER A 1 89 ? 4.472 15.515 7.399 1.00 89.00 89 SER A O 1
ATOM 692 N N . GLU A 1 90 ? 4.543 13.265 7.493 1.00 91.38 90 GLU A N 1
ATOM 693 C CA . GLU A 1 90 ? 5.800 13.119 8.230 1.00 91.38 90 GLU A CA 1
ATOM 694 C C . GLU A 1 90 ? 6.954 12.663 7.326 1.00 91.38 90 GLU A C 1
ATOM 696 O O . GLU A 1 90 ? 8.121 12.937 7.611 1.00 91.38 90 GLU A O 1
ATOM 701 N N . LEU A 1 91 ? 6.646 12.008 6.204 1.00 94.38 91 LEU A N 1
ATOM 702 C CA . LEU A 1 91 ? 7.645 11.608 5.222 1.00 94.38 91 LEU A CA 1
ATOM 703 C C . LEU A 1 91 ? 8.193 12.809 4.444 1.00 94.38 91 LEU A C 1
ATOM 705 O O . LEU A 1 91 ? 7.462 13.570 3.804 1.00 94.38 91 LEU A O 1
ATOM 709 N N . GLY A 1 92 ? 9.521 12.917 4.415 1.00 93.75 92 GLY A N 1
ATOM 710 C CA . GLY A 1 92 ? 10.223 13.847 3.538 1.00 93.75 92 GLY A CA 1
ATOM 711 C C . GLY A 1 92 ? 10.054 13.451 2.072 1.00 93.75 92 GLY A C 1
ATOM 712 O O . GLY A 1 92 ? 10.647 12.474 1.618 1.00 93.75 92 GLY A O 1
ATOM 713 N N . ALA A 1 93 ? 9.257 14.217 1.325 1.00 96.38 93 ALA A N 1
ATOM 714 C CA . ALA A 1 93 ? 9.163 14.067 -0.123 1.00 96.38 93 ALA A CA 1
ATOM 715 C C . ALA A 1 93 ? 10.448 14.558 -0.808 1.00 96.38 93 ALA A C 1
ATOM 717 O O . ALA A 1 93 ? 11.015 15.583 -0.423 1.00 96.38 93 ALA A O 1
ATOM 718 N N . VAL A 1 94 ? 10.849 13.866 -1.868 1.00 97.50 94 VAL A N 1
ATOM 719 C CA . VAL A 1 94 ? 11.899 14.295 -2.798 1.00 97.50 94 VAL A CA 1
ATOM 720 C C . VAL A 1 94 ? 11.282 14.617 -4.155 1.00 97.50 94 VAL A C 1
ATOM 722 O O . VAL A 1 94 ? 10.250 14.057 -4.522 1.00 97.50 94 VAL A O 1
ATOM 725 N N . GLU A 1 95 ? 11.890 15.537 -4.894 1.00 97.94 95 GLU A N 1
ATOM 726 C CA . GLU A 1 95 ? 11.498 15.813 -6.276 1.00 97.94 95 GLU A CA 1
ATOM 727 C C . GLU A 1 95 ? 12.238 14.848 -7.206 1.00 97.94 95 GLU A C 1
ATOM 729 O O . GLU A 1 95 ? 13.464 14.775 -7.153 1.00 97.94 95 GLU A O 1
ATOM 734 N N . LEU A 1 96 ? 11.500 14.107 -8.035 1.00 96.88 96 LEU A N 1
ATOM 735 C CA . LEU A 1 96 ? 12.049 13.169 -9.020 1.00 96.88 96 LEU A CA 1
ATOM 736 C C . LEU A 1 96 ? 11.441 13.407 -10.401 1.00 96.88 96 LEU A C 1
ATOM 738 O O . LEU A 1 96 ? 10.325 13.912 -10.534 1.00 96.88 96 LEU A O 1
ATOM 742 N N . ASN A 1 97 ? 12.151 12.984 -11.443 1.00 94.81 97 ASN A N 1
ATOM 743 C CA . ASN A 1 97 ? 11.661 12.976 -12.807 1.00 94.81 97 ASN A CA 1
ATOM 744 C C . ASN A 1 97 ? 10.803 11.735 -13.087 1.00 94.81 97 ASN A C 1
ATOM 746 O O . ASN A 1 97 ? 11.270 10.595 -13.133 1.00 94.81 97 ASN A O 1
ATOM 750 N N . ASN A 1 98 ? 9.533 11.965 -13.392 1.00 92.69 98 ASN A N 1
ATOM 751 C CA . ASN A 1 98 ? 8.658 10.975 -13.987 1.00 92.69 98 ASN A CA 1
ATOM 752 C C . ASN A 1 98 ? 8.335 11.374 -15.435 1.00 92.69 98 ASN A C 1
ATOM 754 O O . ASN A 1 98 ? 7.431 12.165 -15.705 1.00 92.69 98 ASN A O 1
ATOM 758 N N . ARG A 1 99 ? 9.104 10.819 -16.382 1.00 89.31 99 ARG A N 1
ATOM 759 C CA . ARG A 1 99 ? 8.909 10.993 -17.838 1.00 89.31 99 ARG A CA 1
ATOM 760 C C . ARG A 1 99 ? 8.960 12.451 -18.300 1.00 89.31 99 ARG A C 1
ATOM 762 O O . ARG A 1 99 ? 8.162 12.886 -19.124 1.00 89.31 99 ARG A O 1
ATOM 769 N N . GLY A 1 100 ? 9.916 13.207 -17.776 1.00 90.19 100 GLY A N 1
ATOM 770 C CA . GLY A 1 100 ? 10.079 14.627 -18.076 1.00 90.19 100 GLY A CA 1
ATOM 771 C C . GLY A 1 100 ? 9.287 15.556 -17.157 1.00 90.19 100 GLY A C 1
ATOM 772 O O . GLY A 1 100 ? 9.501 16.761 -17.232 1.00 90.19 100 GLY A O 1
ATOM 773 N N . ASN A 1 101 ? 8.432 15.027 -16.276 1.00 92.06 101 ASN A N 1
ATOM 774 C CA . ASN A 1 101 ? 7.672 15.815 -15.308 1.00 92.06 101 ASN A CA 1
ATOM 775 C C . ASN A 1 101 ? 8.297 15.689 -13.918 1.00 92.06 101 ASN A C 1
ATOM 777 O O . ASN A 1 101 ? 8.581 14.580 -13.473 1.00 92.06 101 ASN A O 1
ATOM 781 N N . ALA A 1 102 ? 8.504 16.814 -13.238 1.00 95.62 102 ALA A N 1
ATOM 782 C CA . ALA A 1 102 ? 8.904 16.811 -11.837 1.00 95.62 102 ALA A CA 1
ATOM 783 C C . ALA A 1 102 ? 7.703 16.411 -10.970 1.00 95.62 102 ALA A C 1
ATOM 785 O O . ALA A 1 102 ? 6.623 16.981 -11.124 1.00 95.62 102 ALA A O 1
ATOM 786 N N . VAL A 1 103 ? 7.891 15.429 -10.090 1.00 96.56 103 VAL A N 1
ATOM 787 C CA . VAL A 1 103 ? 6.865 14.948 -9.158 1.00 96.56 103 VAL A CA 1
ATOM 788 C C . VAL A 1 103 ? 7.429 14.829 -7.751 1.00 96.56 103 VAL A C 1
ATOM 790 O O . VAL A 1 103 ? 8.596 14.475 -7.559 1.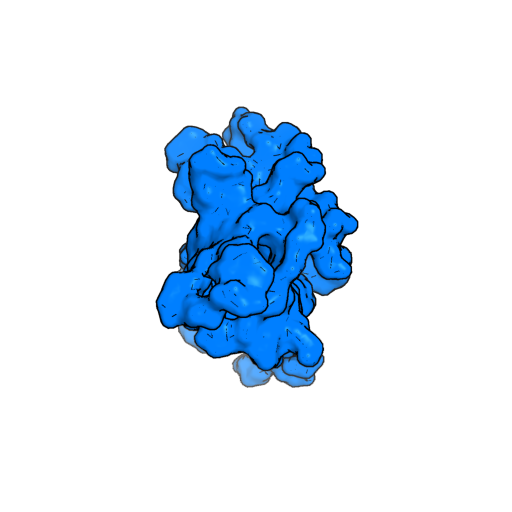00 96.56 103 VAL A O 1
ATOM 793 N N . ARG A 1 104 ? 6.580 15.054 -6.751 1.00 97.25 104 ARG A N 1
ATOM 794 C CA . ARG A 1 104 ? 6.863 14.707 -5.359 1.00 97.25 104 ARG A CA 1
ATOM 795 C C . ARG A 1 104 ? 6.753 13.201 -5.181 1.00 97.25 104 ARG A C 1
ATOM 797 O O . ARG A 1 104 ? 5.703 12.601 -5.424 1.00 97.25 104 ARG A O 1
ATOM 804 N N . ALA A 1 105 ? 7.837 12.592 -4.731 1.00 98.00 105 ALA A N 1
ATOM 805 C CA . ALA A 1 105 ? 7.950 11.163 -4.517 1.00 98.00 105 ALA A CA 1
ATOM 806 C C . ALA A 1 105 ? 8.388 10.873 -3.079 1.00 98.00 105 ALA A C 1
ATOM 808 O O . ALA A 1 105 ? 9.182 11.604 -2.486 1.00 98.00 105 ALA A O 1
ATOM 809 N N . TYR A 1 106 ? 7.850 9.801 -2.512 1.00 98.44 106 TYR A N 1
ATOM 810 C CA . TYR A 1 106 ? 8.032 9.428 -1.116 1.00 98.44 106 TYR A CA 1
ATOM 811 C C . TYR A 1 106 ? 8.889 8.159 -1.044 1.00 98.44 106 TYR A C 1
ATOM 813 O O . TYR A 1 106 ? 8.498 7.153 -1.646 1.00 98.44 106 TYR A O 1
ATOM 821 N N . PRO A 1 107 ? 10.052 8.187 -0.364 1.00 98.31 107 PRO A N 1
ATOM 822 C CA . PRO A 1 107 ? 10.953 7.039 -0.307 1.00 98.31 107 PRO A CA 1
ATOM 823 C C . PRO A 1 107 ? 10.340 5.888 0.492 1.00 98.31 107 PRO A C 1
ATOM 825 O O . PRO A 1 107 ? 9.885 6.085 1.621 1.00 98.31 107 PRO A O 1
ATOM 828 N N . LEU A 1 108 ? 10.378 4.673 -0.058 1.00 98.38 108 LEU A N 1
ATOM 829 C CA . LEU A 1 108 ? 9.879 3.491 0.649 1.00 98.38 108 LEU A CA 1
ATOM 830 C C . LEU A 1 108 ? 10.773 3.109 1.831 1.00 98.38 108 LEU A C 1
ATOM 832 O O . LEU A 1 108 ? 10.245 2.759 2.882 1.00 98.38 108 LEU A O 1
ATOM 836 N N . ALA A 1 109 ? 12.098 3.254 1.718 1.00 98.12 109 ALA A N 1
ATOM 837 C CA . ALA A 1 109 ? 13.005 3.060 2.852 1.00 98.12 109 ALA A CA 1
ATOM 838 C C . ALA A 1 109 ? 12.618 3.927 4.065 1.00 98.12 109 ALA A C 1
ATOM 840 O O . ALA A 1 109 ? 12.418 3.396 5.152 1.00 98.12 109 ALA A O 1
ATOM 841 N N . ALA A 1 110 ? 12.395 5.230 3.860 1.00 98.12 110 ALA A N 1
ATOM 842 C CA . ALA A 1 110 ? 12.012 6.151 4.935 1.00 98.12 110 ALA A CA 1
ATOM 843 C C . ALA A 1 110 ? 10.664 5.782 5.586 1.00 98.12 110 ALA A C 1
ATOM 845 O O . ALA A 1 110 ? 10.489 5.944 6.796 1.00 98.12 110 ALA A O 1
ATOM 846 N N . TYR A 1 111 ? 9.717 5.256 4.797 1.00 98.12 111 TYR A N 1
ATOM 847 C CA . TYR A 1 111 ? 8.466 4.722 5.332 1.00 98.12 111 TYR A CA 1
ATOM 848 C C . TYR A 1 111 ? 8.709 3.539 6.266 1.00 98.12 111 TYR A C 1
ATOM 850 O O . TYR A 1 111 ? 8.226 3.562 7.395 1.00 98.12 111 TYR A O 1
ATOM 858 N N . PHE A 1 112 ? 9.471 2.529 5.839 1.00 97.50 112 PHE A N 1
ATOM 859 C CA . PHE A 1 112 ? 9.717 1.352 6.676 1.00 97.50 112 PHE A CA 1
ATOM 860 C C . PHE A 1 112 ? 10.593 1.657 7.896 1.00 97.50 112 PHE A C 1
ATOM 862 O O . PHE A 1 112 ? 10.368 1.070 8.948 1.00 97.50 112 PHE A O 1
ATOM 869 N N . GLU A 1 113 ? 11.519 2.612 7.797 1.00 96.81 113 GLU A N 1
ATOM 870 C CA . GLU A 1 113 ? 12.329 3.078 8.931 1.00 96.81 113 GLU A CA 1
ATOM 871 C C . GLU A 1 113 ? 11.491 3.744 10.033 1.00 96.81 113 GL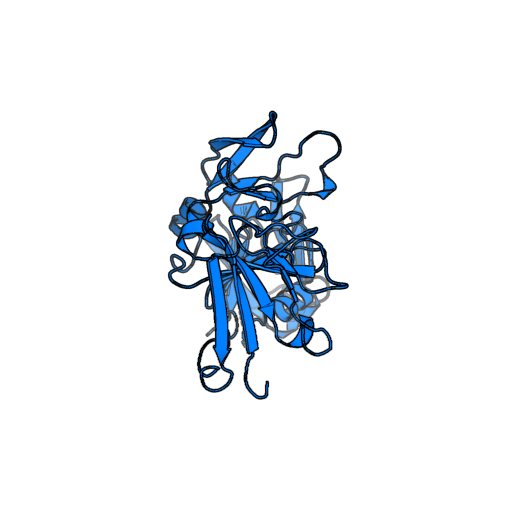U A C 1
ATOM 873 O O . GLU A 1 113 ? 11.842 3.650 11.209 1.00 96.81 113 GLU A O 1
ATOM 878 N N . THR A 1 114 ? 10.396 4.417 9.662 1.00 95.19 114 THR A N 1
ATOM 879 C CA . THR A 1 114 ? 9.601 5.238 10.593 1.00 95.19 114 THR A CA 1
ATOM 880 C C . THR A 1 114 ? 8.300 4.559 11.025 1.00 95.19 114 THR A C 1
ATOM 882 O O . THR A 1 114 ? 7.929 4.608 12.195 1.00 95.19 114 THR A O 1
ATOM 885 N N . PHE A 1 115 ? 7.592 3.935 10.082 1.00 95.56 115 PHE A N 1
ATOM 886 C CA . PHE A 1 115 ? 6.225 3.430 10.256 1.00 95.56 115 PHE A CA 1
ATOM 887 C C . PHE A 1 115 ? 6.095 1.920 10.058 1.00 95.56 115 PHE A C 1
ATOM 889 O O . PHE A 1 115 ? 5.102 1.336 10.506 1.00 95.56 115 PHE A O 1
ATOM 896 N N . GLY A 1 116 ? 7.057 1.303 9.370 1.00 93.62 116 GLY A N 1
ATOM 897 C CA . GLY A 1 116 ? 7.084 -0.140 9.170 1.00 93.62 116 GLY A CA 1
ATOM 898 C C . GLY A 1 116 ? 7.309 -0.878 10.484 1.00 93.62 116 GLY A C 1
ATOM 899 O O . GLY A 1 116 ? 7.959 -0.374 11.401 1.00 93.62 116 GLY A O 1
ATOM 900 N N . LYS A 1 117 ? 6.783 -2.098 10.577 1.00 91.38 117 LYS A N 1
ATOM 901 C CA . LYS A 1 117 ? 7.080 -2.996 11.698 1.00 91.38 117 LYS A CA 1
ATOM 902 C C . LYS A 1 117 ? 8.563 -3.355 11.711 1.00 91.38 117 LYS A C 1
ATOM 904 O O . LYS A 1 117 ? 9.201 -3.339 12.760 1.00 91.38 117 LYS A O 1
ATOM 909 N N . GLU A 1 118 ? 9.079 -3.704 10.536 1.00 93.44 118 GLU A N 1
ATOM 910 C CA . GLU A 1 118 ? 10.455 -4.127 10.301 1.00 93.44 118 GLU A CA 1
ATOM 911 C C . GLU A 1 118 ? 10.887 -3.737 8.884 1.00 93.44 118 GLU A C 1
ATOM 913 O O . GLU A 1 118 ? 10.067 -3.628 7.971 1.00 93.44 118 GLU A O 1
ATOM 918 N N . MET A 1 119 ? 12.196 -3.588 8.679 1.00 96.44 119 MET A N 1
ATOM 919 C CA . MET A 1 119 ? 12.750 -3.397 7.341 1.00 96.44 119 MET A CA 1
ATOM 920 C C . MET A 1 119 ? 12.606 -4.685 6.514 1.00 96.44 119 MET A C 1
ATOM 922 O O . MET A 1 119 ? 13.106 -5.726 6.955 1.00 96.44 119 MET A O 1
ATOM 926 N N . PRO A 1 120 ? 12.025 -4.637 5.300 1.00 94.56 120 PRO A N 1
ATOM 927 C CA . PRO A 1 120 ? 11.957 -5.785 4.402 1.00 94.56 120 PRO A CA 1
ATOM 928 C C . PRO A 1 120 ? 13.345 -6.391 4.152 1.00 94.56 120 PRO A C 1
ATOM 930 O O . PRO A 1 120 ? 14.241 -5.723 3.642 1.00 94.56 120 PRO A O 1
ATOM 933 N N . GLN A 1 121 ? 13.523 -7.662 4.517 1.00 89.50 121 GLN A N 1
ATOM 934 C CA . GLN A 1 121 ? 14.738 -8.447 4.225 1.00 89.50 121 GLN A CA 1
ATOM 935 C C . GLN A 1 121 ? 14.502 -9.507 3.142 1.00 89.50 121 GLN A C 1
ATOM 937 O O . GLN A 1 121 ? 15.442 -10.044 2.560 1.00 89.50 121 GLN A O 1
ATOM 942 N N . LEU A 1 122 ? 13.234 -9.828 2.889 1.00 87.00 122 LEU A N 1
ATOM 943 C CA . LEU A 1 122 ? 12.778 -10.806 1.909 1.00 87.00 122 LEU A CA 1
ATOM 944 C C . LEU A 1 122 ? 12.019 -10.088 0.789 1.00 87.00 122 LEU A C 1
ATOM 946 O O . LEU A 1 122 ? 11.530 -8.979 1.018 1.00 87.00 122 LEU A O 1
ATOM 950 N N . PRO A 1 123 ? 11.900 -10.699 -0.405 1.00 86.12 123 PRO A N 1
ATOM 951 C CA . PRO A 1 123 ? 11.105 -10.129 -1.483 1.00 86.12 123 PRO A CA 1
ATOM 952 C C . PRO A 1 123 ? 9.691 -9.761 -1.024 1.00 86.12 123 PRO A C 1
ATOM 954 O O . PRO A 1 123 ? 9.055 -10.506 -0.275 1.00 86.12 123 PRO A O 1
ATOM 957 N N . VAL A 1 124 ? 9.206 -8.616 -1.495 1.00 92.31 124 VAL A N 1
ATOM 958 C CA . VAL A 1 124 ? 7.859 -8.123 -1.198 1.00 92.31 124 VAL A CA 1
ATOM 959 C C . VAL A 1 124 ? 6.915 -8.448 -2.348 1.00 92.31 124 VAL A C 1
ATOM 961 O O . VAL A 1 124 ? 7.335 -8.562 -3.502 1.00 92.31 124 VAL A O 1
ATOM 964 N N . THR A 1 125 ? 5.627 -8.569 -2.044 1.00 90.31 125 THR A N 1
ATOM 965 C CA . THR A 1 125 ? 4.580 -8.693 -3.064 1.00 90.31 125 THR A CA 1
ATOM 966 C C . THR A 1 125 ? 3.894 -7.349 -3.241 1.00 90.31 125 THR A C 1
ATOM 968 O O . THR A 1 125 ? 3.376 -6.794 -2.282 1.00 90.31 125 THR A O 1
ATOM 971 N N . ILE A 1 126 ? 3.889 -6.828 -4.459 1.00 94.88 126 ILE A N 1
ATOM 972 C CA . ILE A 1 126 ? 3.258 -5.574 -4.861 1.00 94.88 126 ILE A CA 1
ATOM 973 C C . ILE A 1 126 ? 1.982 -5.919 -5.628 1.00 94.88 126 ILE A C 1
ATOM 975 O O . ILE A 1 126 ? 2.024 -6.710 -6.570 1.00 94.88 126 ILE A O 1
ATOM 979 N N . ILE A 1 127 ? 0.860 -5.325 -5.236 1.00 90.44 127 ILE A N 1
ATOM 980 C CA . ILE A 1 127 ? -0.460 -5.568 -5.818 1.00 90.44 127 ILE A CA 1
ATOM 981 C C . ILE A 1 127 ? -1.041 -4.231 -6.279 1.00 90.44 127 ILE A C 1
ATOM 983 O O . ILE A 1 127 ? -1.111 -3.265 -5.515 1.00 90.44 127 ILE A O 1
ATOM 987 N N . ALA A 1 128 ? -1.458 -4.178 -7.538 1.00 92.81 128 ALA A N 1
ATOM 988 C CA . ALA A 1 128 ? -2.170 -3.055 -8.127 1.00 92.81 128 ALA A CA 1
ATOM 989 C C . ALA A 1 128 ? -3.682 -3.308 -8.172 1.00 92.81 128 ALA A C 1
ATOM 991 O O . ALA A 1 128 ? -4.141 -4.451 -8.228 1.00 92.81 128 ALA A O 1
ATOM 992 N N . ARG A 1 129 ? -4.469 -2.227 -8.232 1.00 90.56 129 ARG A N 1
ATOM 993 C CA . ARG A 1 129 ? -5.942 -2.290 -8.279 1.00 90.56 129 ARG A CA 1
ATOM 994 C C . ARG A 1 129 ? -6.496 -3.001 -9.510 1.00 90.56 129 ARG A C 1
ATOM 996 O O . ARG A 1 129 ? -7.621 -3.484 -9.475 1.00 90.56 129 ARG A O 1
ATOM 1003 N N . ASP A 1 130 ? -5.739 -3.061 -10.602 1.00 84.50 130 ASP A N 1
ATOM 1004 C CA . ASP A 1 130 ? -6.128 -3.792 -11.814 1.00 84.50 130 ASP A CA 1
ATOM 1005 C C . ASP A 1 130 ? -5.860 -5.308 -11.724 1.00 84.50 130 ASP A C 1
ATOM 1007 O O . ASP A 1 130 ? -5.970 -6.019 -12.730 1.00 84.50 130 ASP A O 1
ATOM 1011 N N . GLY A 1 131 ? -5.482 -5.790 -10.534 1.00 78.62 131 GLY A N 1
ATOM 1012 C CA . GLY A 1 131 ? -5.138 -7.178 -10.251 1.00 78.62 131 GLY A CA 1
ATOM 1013 C C . GLY A 1 131 ? -3.709 -7.550 -10.640 1.00 78.62 131 GLY A C 1
ATOM 1014 O O . GLY A 1 131 ? -3.337 -8.714 -10.504 1.00 78.62 131 GLY A O 1
ATOM 1015 N N . HIS A 1 132 ? -2.891 -6.613 -11.134 1.00 81.94 132 HIS A N 1
ATOM 1016 C CA . HIS A 1 132 ? -1.492 -6.910 -11.403 1.00 81.94 132 HIS A CA 1
ATOM 1017 C C . HIS A 1 132 ? -0.740 -7.182 -10.093 1.00 81.94 132 HIS A C 1
ATOM 1019 O O . HIS A 1 132 ? -0.674 -6.332 -9.208 1.00 81.94 132 HIS A O 1
ATOM 1025 N N . VAL A 1 133 ? -0.144 -8.372 -10.002 1.00 82.62 133 VAL A N 1
ATOM 1026 C CA . VAL A 1 133 ? 0.725 -8.787 -8.899 1.00 82.62 133 VAL A CA 1
ATOM 1027 C C . VAL A 1 133 ? 2.163 -8.896 -9.397 1.00 82.62 133 VAL A C 1
ATOM 1029 O O . VAL A 1 133 ? 2.422 -9.449 -10.470 1.00 82.62 133 VAL A O 1
ATOM 1032 N N . LYS A 1 134 ? 3.105 -8.373 -8.614 1.00 83.50 134 LYS A N 1
ATOM 1033 C CA . LYS A 1 134 ? 4.543 -8.415 -8.879 1.00 83.50 134 LYS A CA 1
ATOM 1034 C C . LYS A 1 134 ? 5.292 -8.765 -7.601 1.00 83.50 134 LYS A C 1
ATOM 1036 O O . LYS A 1 134 ? 5.023 -8.192 -6.554 1.00 83.50 134 LYS A O 1
ATOM 1041 N N . THR A 1 135 ? 6.282 -9.643 -7.693 1.00 85.50 135 THR A N 1
ATOM 1042 C CA . THR A 1 135 ? 7.271 -9.814 -6.623 1.00 85.50 135 THR A CA 1
ATOM 1043 C C . THR A 1 135 ? 8.482 -8.940 -6.918 1.00 85.50 135 THR A C 1
ATOM 1045 O O . THR A 1 135 ? 8.981 -8.944 -8.042 1.00 85.50 135 THR A O 1
ATOM 1048 N N . GLU A 1 136 ? 8.952 -8.196 -5.921 1.00 86.94 136 GLU A N 1
ATOM 1049 C CA . GLU A 1 136 ? 10.117 -7.319 -6.034 1.00 86.94 136 GLU A CA 1
ATOM 1050 C C . GLU A 1 136 ? 11.154 -7.680 -4.971 1.00 86.94 136 GLU A C 1
ATOM 1052 O O . GLU A 1 136 ? 10.818 -7.952 -3.816 1.00 86.94 136 GLU A O 1
ATOM 1057 N N . VAL A 1 137 ? 12.431 -7.673 -5.350 1.00 86.81 137 VAL A N 1
ATOM 1058 C CA . VAL A 1 137 ? 13.529 -7.870 -4.396 1.00 86.81 137 VAL A CA 1
ATOM 1059 C C . VAL A 1 137 ? 13.541 -6.710 -3.396 1.00 86.81 137 VAL A C 1
ATOM 1061 O O . VAL A 1 137 ? 13.411 -5.554 -3.793 1.00 86.81 137 VAL A O 1
ATOM 1064 N N . ALA A 1 138 ? 13.732 -7.011 -2.106 1.00 89.31 138 ALA A N 1
ATOM 1065 C CA . ALA A 1 138 ? 13.664 -6.027 -1.021 1.00 89.31 138 ALA A CA 1
ATOM 1066 C C . ALA A 1 138 ? 14.540 -4.786 -1.262 1.00 89.31 138 ALA A C 1
ATOM 1068 O O . ALA A 1 138 ? 14.091 -3.665 -1.048 1.00 89.31 138 ALA A O 1
ATOM 1069 N N . GLU A 1 139 ? 15.766 -4.978 -1.754 1.00 91.88 139 GLU A N 1
ATOM 1070 C CA . GLU A 1 139 ? 16.699 -3.888 -2.060 1.00 91.88 139 GLU A CA 1
ATOM 1071 C C . GLU A 1 139 ? 16.151 -2.936 -3.134 1.00 91.88 139 GLU A C 1
ATOM 1073 O O . GLU A 1 139 ? 16.124 -1.724 -2.929 1.00 91.88 139 GLU A O 1
ATOM 1078 N N . ILE A 1 140 ? 15.640 -3.479 -4.246 1.00 91.62 140 ILE A N 1
ATOM 1079 C CA . ILE A 1 140 ? 15.035 -2.690 -5.332 1.00 91.62 140 ILE A CA 1
ATOM 1080 C C . ILE A 1 140 ? 13.781 -1.974 -4.826 1.00 91.62 140 ILE A C 1
ATOM 1082 O O . ILE A 1 140 ? 13.563 -0.796 -5.117 1.00 91.62 140 ILE A O 1
ATOM 1086 N N . PHE A 1 141 ? 12.963 -2.672 -4.039 1.00 97.06 141 PHE A N 1
ATOM 1087 C CA . PHE A 1 141 ? 11.766 -2.110 -3.433 1.00 97.06 141 PHE A CA 1
ATOM 1088 C C . PHE A 1 141 ? 12.084 -0.920 -2.518 1.00 97.06 141 PHE A C 1
ATOM 1090 O O . PHE A 1 141 ? 11.485 0.142 -2.673 1.00 97.06 141 PHE A O 1
ATOM 1097 N N . LEU A 1 142 ? 13.059 -1.059 -1.620 1.00 97.88 142 LEU A N 1
ATOM 1098 C CA . LEU A 1 142 ? 13.445 -0.009 -0.674 1.00 97.88 142 LEU A CA 1
ATOM 1099 C C . LEU A 1 142 ? 14.160 1.172 -1.340 1.00 97.88 142 LEU A C 1
ATOM 1101 O O . LEU A 1 142 ? 14.011 2.301 -0.876 1.00 97.88 142 LEU A O 1
ATOM 1105 N N . ALA A 1 143 ? 14.874 0.935 -2.444 1.00 97.31 143 ALA A N 1
ATOM 1106 C CA . ALA A 1 143 ? 15.472 1.982 -3.274 1.00 97.31 143 ALA A CA 1
ATOM 1107 C C . ALA A 1 143 ? 14.451 2.736 -4.154 1.00 97.31 143 ALA A C 1
ATOM 1109 O O . ALA A 1 143 ? 14.812 3.686 -4.848 1.00 97.31 143 ALA A O 1
ATOM 1110 N N . SER A 1 144 ? 13.187 2.308 -4.159 1.00 98.38 144 SER A N 1
ATOM 1111 C CA . SER A 1 144 ? 12.124 2.900 -4.970 1.00 98.38 144 SER A CA 1
ATOM 1112 C C . SER A 1 144 ? 11.243 3.864 -4.171 1.00 98.38 144 SER A C 1
ATOM 1114 O O . SER A 1 144 ? 11.353 4.022 -2.952 1.00 98.38 144 SER A O 1
ATOM 1116 N N . TYR A 1 145 ? 10.338 4.521 -4.888 1.00 98.56 145 TYR A N 1
ATOM 1117 C CA . TYR A 1 145 ? 9.487 5.581 -4.377 1.00 98.56 145 TYR A CA 1
ATOM 1118 C C . TYR A 1 145 ? 8.032 5.346 -4.766 1.00 98.56 145 TYR A C 1
ATOM 1120 O O . TYR A 1 145 ? 7.724 4.644 -5.734 1.00 98.56 145 TYR A O 1
ATOM 1128 N N . VAL A 1 146 ? 7.134 6.004 -4.039 1.00 98.44 146 VAL A N 1
ATOM 1129 C CA . VAL A 1 146 ? 5.727 6.131 -4.420 1.00 98.44 146 VAL A CA 1
ATOM 1130 C C . VAL A 1 146 ? 5.404 7.597 -4.661 1.00 98.44 146 VAL A C 1
ATOM 1132 O O . VAL A 1 146 ? 5.755 8.454 -3.853 1.00 98.44 146 VAL A O 1
ATOM 1135 N N . THR A 1 147 ? 4.722 7.901 -5.762 1.00 97.69 147 THR A N 1
ATOM 1136 C CA . THR A 1 147 ? 4.144 9.228 -6.000 1.00 97.69 147 THR A CA 1
ATOM 1137 C C . THR A 1 147 ? 2.625 9.158 -6.116 1.00 97.69 147 THR A C 1
ATOM 1139 O O . THR A 1 147 ? 2.048 8.173 -6.587 1.00 97.69 147 THR A O 1
ATOM 1142 N N . PHE A 1 148 ? 1.988 10.237 -5.669 1.00 95.31 148 PHE A N 1
ATOM 1143 C CA . PHE A 1 148 ? 0.560 10.512 -5.813 1.00 95.31 148 PHE A CA 1
ATOM 1144 C C . PHE A 1 148 ? 0.316 11.713 -6.738 1.00 95.31 148 PHE A C 1
ATOM 1146 O O . PHE A 1 148 ? -0.795 12.233 -6.782 1.00 95.31 148 PHE A O 1
ATOM 1153 N N . GLU A 1 149 ? 1.345 12.168 -7.456 1.00 95.19 149 GLU A N 1
ATOM 1154 C CA . GLU A 1 149 ? 1.245 13.231 -8.449 1.00 95.19 149 GLU A CA 1
ATOM 1155 C C . GLU A 1 149 ? 1.294 12.629 -9.849 1.00 95.19 149 GLU A C 1
ATOM 1157 O O . GLU A 1 149 ? 2.159 11.815 -10.178 1.00 95.19 149 GLU A O 1
ATOM 1162 N N . ALA A 1 150 ? 0.315 13.006 -10.665 1.00 88.25 150 ALA A N 1
ATOM 1163 C CA . ALA A 1 150 ? 0.165 12.479 -12.004 1.00 88.25 150 ALA A CA 1
ATOM 1164 C C . ALA A 1 150 ? 0.886 13.363 -13.014 1.00 88.25 150 ALA A C 1
ATOM 1166 O O . ALA A 1 150 ? 0.942 14.585 -12.886 1.00 88.25 150 ALA A O 1
ATOM 1167 N N . GLU A 1 151 ? 1.359 12.729 -14.078 1.00 86.94 151 GLU A N 1
ATOM 1168 C CA . GLU A 1 151 ? 1.540 13.427 -15.345 1.00 86.94 151 GLU A CA 1
ATOM 1169 C C . GLU A 1 151 ? 0.157 13.816 -15.897 1.00 86.94 151 GLU A C 1
ATOM 1171 O O . GLU A 1 151 ? -0.840 13.159 -15.585 1.00 86.94 151 GLU A O 1
ATOM 1176 N N . ALA A 1 152 ? 0.099 14.841 -16.752 1.00 82.69 152 ALA A N 1
ATOM 1177 C CA . ALA A 1 152 ? -1.142 15.203 -17.434 1.00 82.69 152 ALA A CA 1
ATOM 1178 C C . ALA A 1 152 ? -1.760 13.981 -18.146 1.00 82.69 152 ALA A C 1
ATOM 1180 O O . ALA A 1 152 ? -1.049 13.214 -18.803 1.00 82.69 152 ALA A O 1
ATOM 1181 N N . ASP A 1 153 ? -3.075 13.806 -17.989 1.00 87.06 153 ASP A N 1
AT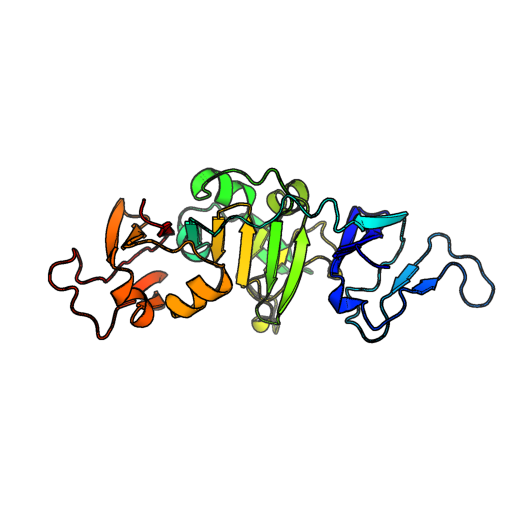OM 1182 C CA . ASP A 1 153 ? -3.875 12.708 -18.554 1.00 87.06 153 ASP A CA 1
ATOM 1183 C C . ASP A 1 153 ? -3.531 11.303 -18.006 1.00 87.06 153 ASP A C 1
ATOM 1185 O O . ASP A 1 153 ? -3.854 10.278 -18.622 1.00 87.06 153 ASP A O 1
ATOM 1189 N N . ARG A 1 154 ? -2.846 11.219 -16.855 1.00 90.19 154 ARG A N 1
ATOM 1190 C CA . ARG A 1 154 ? -2.410 9.959 -16.219 1.00 90.19 154 ARG A CA 1
ATOM 1191 C C . ARG A 1 154 ? -2.799 9.842 -14.749 1.00 90.19 154 ARG A C 1
ATOM 1193 O O . ARG A 1 154 ? -2.230 9.038 -14.019 1.00 90.19 154 ARG A O 1
ATOM 1200 N N . GLU A 1 155 ? -3.814 10.570 -14.307 1.00 91.94 155 GLU A N 1
ATOM 1201 C CA . GLU A 1 155 ? -4.330 10.543 -12.932 1.00 91.94 155 GLU A CA 1
ATOM 1202 C C . GLU A 1 155 ? -4.788 9.139 -12.521 1.00 91.94 155 GLU A C 1
ATOM 1204 O O . GLU A 1 155 ? -4.615 8.720 -11.377 1.00 91.94 155 GLU A O 1
ATOM 1209 N N . SER A 1 156 ? -5.304 8.374 -13.485 1.00 92.75 156 SER A N 1
ATOM 1210 C CA . SER A 1 156 ? -5.717 6.984 -13.281 1.00 92.75 156 SER A CA 1
ATOM 1211 C C . SER A 1 156 ? -4.558 6.013 -13.034 1.00 92.75 156 SER A C 1
ATOM 1213 O O . SER A 1 156 ? -4.818 4.907 -12.566 1.00 92.75 156 SER A O 1
ATOM 1215 N N . ASP A 1 157 ? -3.303 6.396 -13.304 1.00 94.06 157 ASP A N 1
ATOM 1216 C CA . ASP A 1 157 ? -2.120 5.567 -13.040 1.00 94.06 157 ASP A CA 1
ATOM 1217 C C . ASP A 1 157 ? -1.704 5.601 -11.557 1.00 94.06 157 ASP A C 1
ATOM 1219 O O . ASP A 1 157 ? -0.836 4.829 -11.151 1.00 94.06 157 ASP A O 1
ATOM 1223 N N . LEU A 1 158 ? -2.292 6.480 -10.741 1.00 95.81 158 LEU A N 1
ATOM 1224 C CA . LEU A 1 158 ? -1.886 6.682 -9.353 1.00 95.81 158 LEU A CA 1
ATOM 1225 C C . LEU A 1 158 ? -2.585 5.737 -8.363 1.00 95.81 158 LEU A C 1
ATOM 1227 O O . LEU A 1 158 ? -3.759 5.396 -8.560 1.00 95.81 158 LEU A O 1
ATOM 1231 N N . PRO A 1 159 ? -1.930 5.403 -7.235 1.00 97.25 159 PRO A N 1
ATOM 1232 C CA . PRO A 1 159 ? -0.542 5.737 -6.875 1.00 97.25 159 PRO A CA 1
ATOM 1233 C C . PRO A 1 159 ? 0.476 4.989 -7.745 1.00 97.25 159 PRO A C 1
ATOM 1235 O O . PRO A 1 159 ? 0.198 3.885 -8.211 1.00 97.25 159 PRO A O 1
ATOM 1238 N N . LEU A 1 160 ? 1.642 5.591 -7.977 1.00 97.62 160 LEU A N 1
ATOM 1239 C CA . LEU A 1 160 ? 2.676 5.034 -8.852 1.00 97.62 160 LEU A CA 1
ATOM 1240 C C . LEU A 1 160 ? 3.915 4.640 -8.046 1.00 97.62 160 LEU A C 1
ATOM 1242 O O . LEU A 1 160 ? 4.555 5.499 -7.445 1.00 97.62 160 LEU A O 1
ATOM 1246 N N . TYR A 1 161 ? 4.279 3.360 -8.105 1.00 98.00 161 TYR A N 1
ATOM 1247 C CA . TYR A 1 161 ? 5.566 2.824 -7.660 1.00 98.00 161 TYR A CA 1
ATOM 1248 C C . TYR A 1 161 ? 6.608 2.952 -8.778 1.00 98.00 161 TYR A C 1
ATOM 1250 O O . TYR A 1 161 ? 6.394 2.439 -9.885 1.00 98.00 161 TYR A O 1
ATOM 1258 N N . PHE A 1 162 ? 7.721 3.638 -8.511 1.00 97.31 162 PHE A N 1
ATOM 1259 C CA . PHE A 1 162 ? 8.772 3.875 -9.503 1.00 97.31 162 PHE A CA 1
ATOM 1260 C C . PHE A 1 162 ? 10.115 4.306 -8.891 1.00 97.31 162 PHE A C 1
ATOM 1262 O O . PHE A 1 162 ? 10.209 4.669 -7.722 1.00 97.31 162 PHE A O 1
ATOM 1269 N N . SER A 1 163 ? 11.142 4.345 -9.737 1.00 96.06 163 SER A N 1
ATOM 1270 C CA . SER A 1 163 ? 12.338 5.176 -9.571 1.00 96.06 163 SER A CA 1
ATOM 1271 C C . SER A 1 163 ? 12.739 5.765 -10.934 1.00 96.06 163 SER A C 1
ATOM 1273 O O . SER A 1 163 ? 12.173 5.382 -11.968 1.00 96.06 163 SER A O 1
ATOM 1275 N N . GLU A 1 164 ? 13.680 6.714 -10.961 1.00 93.62 164 GLU A N 1
ATOM 1276 C CA . GLU A 1 164 ? 14.175 7.305 -12.217 1.00 93.62 164 GLU A CA 1
ATOM 1277 C C . GLU A 1 164 ? 14.901 6.270 -13.086 1.00 93.62 164 GLU A C 1
ATOM 1279 O O . GLU A 1 164 ? 14.668 6.209 -14.294 1.00 93.62 164 GLU A O 1
ATOM 1284 N N . ASP A 1 165 ? 15.684 5.395 -12.452 1.00 89.56 165 ASP A N 1
ATOM 1285 C CA . ASP A 1 165 ? 16.443 4.328 -13.113 1.00 89.56 165 ASP A CA 1
ATOM 1286 C C . ASP A 1 165 ? 15.568 3.126 -13.511 1.00 89.56 165 ASP A C 1
ATOM 1288 O O . ASP A 1 165 ? 15.972 2.269 -14.299 1.00 89.56 165 ASP A O 1
ATOM 1292 N N . MET A 1 166 ? 14.338 3.054 -12.994 1.00 88.50 166 MET A N 1
ATOM 1293 C CA . MET A 1 166 ? 13.406 1.973 -13.283 1.00 88.50 166 MET A CA 1
ATOM 1294 C C . MET A 1 166 ? 12.770 2.135 -14.666 1.00 88.50 166 MET A C 1
ATOM 1296 O O . MET A 1 166 ? 12.069 3.119 -14.952 1.00 88.50 166 MET A O 1
ATOM 1300 N N . SER A 1 167 ? 12.937 1.106 -15.504 1.00 85.88 167 SER A N 1
ATOM 1301 C CA . SER A 1 167 ? 12.302 1.036 -16.821 1.00 85.88 167 SER A CA 1
ATOM 1302 C C . SER A 1 167 ? 10.774 1.144 -16.720 1.00 85.88 167 SER A C 1
ATOM 1304 O O . SER A 1 167 ? 10.158 0.747 -15.731 1.00 85.88 167 SER A O 1
ATOM 1306 N N . LEU A 1 168 ? 10.118 1.659 -17.766 1.00 84.88 168 LEU A N 1
ATOM 1307 C CA . LEU A 1 168 ? 8.668 1.896 -17.726 1.00 84.88 168 LEU A CA 1
ATOM 1308 C C . LEU A 1 168 ? 7.837 0.631 -17.468 1.00 84.88 168 LEU A C 1
ATOM 1310 O O . LEU A 1 168 ? 6.756 0.744 -16.898 1.00 84.88 168 LEU A O 1
ATOM 1314 N N . GLY A 1 169 ? 8.323 -0.541 -17.889 1.00 80.38 169 GLY A N 1
ATOM 1315 C CA . GLY A 1 169 ? 7.647 -1.824 -17.672 1.00 80.38 169 GLY A CA 1
ATOM 1316 C C . GLY A 1 169 ? 7.805 -2.380 -16.256 1.00 80.38 169 GLY A C 1
ATOM 1317 O O . GLY A 1 169 ? 7.042 -3.254 -15.866 1.00 80.38 169 GLY A O 1
ATOM 1318 N N . MET A 1 170 ? 8.772 -1.875 -15.485 1.00 83.44 170 MET A N 1
ATOM 1319 C CA . MET A 1 170 ? 8.999 -2.281 -14.096 1.00 83.44 170 MET A CA 1
ATOM 1320 C C . MET A 1 170 ? 8.138 -1.509 -13.095 1.00 83.44 170 MET A C 1
ATOM 1322 O O . MET A 1 170 ? 7.929 -1.993 -11.982 1.00 83.44 170 MET A O 1
ATOM 1326 N N . ARG A 1 171 ? 7.652 -0.327 -13.482 1.00 92.62 171 ARG A N 1
ATOM 1327 C CA . ARG A 1 171 ? 6.829 0.541 -12.636 1.00 92.62 171 ARG A CA 1
ATOM 1328 C C . ARG A 1 171 ? 5.452 -0.072 -12.426 1.00 92.62 171 ARG A C 1
ATOM 1330 O O . ARG A 1 171 ? 4.873 -0.623 -13.361 1.00 92.62 171 ARG A O 1
ATOM 1337 N N . VAL A 1 172 ? 4.902 0.093 -11.228 1.00 94.50 172 VAL A N 1
ATOM 1338 C CA . VAL A 1 172 ? 3.562 -0.405 -10.896 1.00 94.50 172 VAL A CA 1
ATOM 1339 C C . VAL A 1 172 ? 2.630 0.783 -10.726 1.00 94.50 172 VAL A C 1
ATOM 1341 O O . VAL A 1 172 ? 2.802 1.615 -9.838 1.00 94.50 172 VAL A O 1
ATOM 1344 N N . LYS A 1 173 ? 1.663 0.871 -11.632 1.00 95.81 173 LYS A N 1
ATOM 1345 C CA . LYS A 1 173 ? 0.581 1.853 -11.597 1.00 95.81 173 LYS A CA 1
ATOM 1346 C C . LYS A 1 173 ? -0.540 1.340 -10.711 1.00 95.81 173 LYS A C 1
ATOM 1348 O O . LYS A 1 173 ? -0.672 0.133 -10.544 1.00 95.81 173 LYS A O 1
ATOM 1353 N N . GLN A 1 174 ? -1.386 2.246 -10.233 1.00 96.19 174 GLN A N 1
ATOM 1354 C CA . GLN A 1 174 ? -2.546 1.916 -9.410 1.00 96.19 174 GLN A CA 1
ATOM 1355 C C . GLN A 1 174 ? -2.163 1.051 -8.209 1.00 96.19 174 GLN A C 1
ATOM 1357 O O . GLN A 1 174 ? -2.892 0.122 -7.868 1.00 96.19 174 GLN A O 1
ATOM 1362 N N . LEU A 1 175 ? -1.007 1.337 -7.605 1.00 97.62 175 LEU A N 1
ATOM 1363 C CA . LEU A 1 175 ? -0.507 0.617 -6.446 1.00 97.62 175 LEU A CA 1
ATOM 1364 C C . LEU A 1 175 ? -1.572 0.614 -5.347 1.00 97.62 175 LEU A C 1
ATOM 1366 O O . LEU A 1 175 ? -2.042 1.677 -4.940 1.00 97.62 175 LEU A O 1
ATOM 1370 N N . ASP A 1 176 ? -1.934 -0.574 -4.878 1.00 95.94 176 ASP A N 1
ATOM 1371 C CA . ASP A 1 176 ? -3.004 -0.756 -3.900 1.00 95.94 176 ASP A CA 1
ATOM 1372 C C . ASP A 1 176 ? -2.467 -1.309 -2.584 1.00 95.94 176 ASP A C 1
ATOM 1374 O O . ASP A 1 176 ? -2.715 -0.745 -1.515 1.00 95.94 176 ASP A O 1
ATOM 1378 N N . LEU A 1 177 ? -1.662 -2.370 -2.673 1.00 96.81 177 LEU A N 1
ATOM 1379 C CA . LEU A 1 177 ? -1.090 -3.063 -1.528 1.00 96.81 177 LEU A CA 1
ATOM 1380 C C . LEU A 1 177 ? 0.367 -3.449 -1.759 1.00 96.81 177 LEU A C 1
ATOM 1382 O O . LEU A 1 177 ? 0.780 -3.801 -2.865 1.00 96.81 177 LEU A O 1
ATOM 1386 N N . VAL A 1 178 ? 1.126 -3.464 -0.670 1.00 98.00 178 VAL A N 1
ATOM 1387 C CA . VAL A 1 178 ? 2.399 -4.182 -0.581 1.00 98.00 178 VAL A CA 1
ATOM 1388 C C . VAL A 1 178 ? 2.335 -5.141 0.591 1.00 98.00 178 VAL A C 1
ATOM 1390 O O . VAL A 1 178 ? 1.969 -4.737 1.687 1.00 98.00 178 VAL A O 1
ATOM 1393 N N . LEU A 1 179 ? 2.727 -6.393 0.385 1.00 95.94 179 LEU A N 1
ATOM 1394 C CA . LEU A 1 179 ? 2.844 -7.391 1.438 1.00 95.94 179 LEU A CA 1
ATOM 1395 C C . LEU A 1 179 ? 4.325 -7.681 1.711 1.00 95.94 179 LEU A C 1
ATOM 1397 O O . LEU A 1 179 ? 5.069 -8.057 0.802 1.00 95.94 179 LEU A O 1
ATOM 1401 N N . SER A 1 180 ? 4.735 -7.536 2.969 1.00 94.25 180 SER A N 1
ATOM 1402 C CA . SER A 1 180 ? 6.100 -7.740 3.455 1.00 94.25 180 SER A CA 1
ATOM 1403 C C . SER A 1 180 ? 6.072 -8.532 4.764 1.00 94.25 180 SER A C 1
ATOM 1405 O O . SER A 1 180 ? 5.803 -7.995 5.838 1.00 94.25 180 SER A O 1
ATOM 1407 N N . GLY A 1 181 ? 6.326 -9.842 4.686 1.00 90.62 181 GLY A N 1
ATOM 1408 C CA . GLY A 1 181 ? 6.250 -10.722 5.855 1.00 90.62 181 GLY A CA 1
ATOM 1409 C C . GLY A 1 181 ? 4.841 -10.751 6.462 1.00 90.62 181 GLY A C 1
ATOM 1410 O O . GLY A 1 181 ? 3.892 -11.127 5.778 1.00 90.62 181 GLY A O 1
ATOM 1411 N N . GLU A 1 182 ? 4.725 -10.366 7.738 1.00 94.12 182 GLU A N 1
ATOM 1412 C CA . GLU A 1 182 ? 3.454 -10.268 8.483 1.00 94.12 182 GLU A CA 1
ATOM 1413 C C . GLU A 1 182 ? 2.808 -8.870 8.414 1.00 94.12 182 GLU A C 1
ATOM 1415 O O . GLU A 1 182 ? 1.857 -8.598 9.152 1.00 94.12 182 GLU A O 1
ATOM 1420 N N . GLU A 1 183 ? 3.339 -7.966 7.590 1.00 96.19 183 GLU A N 1
ATOM 1421 C CA . GLU A 1 183 ? 2.839 -6.603 7.426 1.00 96.19 183 GLU A CA 1
ATOM 1422 C C . GLU A 1 183 ? 2.318 -6.373 6.001 1.00 96.19 183 GLU A C 1
ATOM 1424 O O . GLU A 1 183 ? 2.950 -6.758 5.014 1.00 96.19 183 GLU A O 1
ATOM 1429 N N . ALA A 1 184 ? 1.154 -5.734 5.896 1.00 98.00 184 ALA A N 1
ATOM 1430 C CA . ALA A 1 184 ? 0.591 -5.237 4.648 1.00 98.00 184 ALA A CA 1
ATOM 1431 C C . ALA A 1 184 ? 0.545 -3.706 4.675 1.00 98.00 184 ALA A C 1
ATOM 1433 O O . ALA A 1 184 ? 0.182 -3.117 5.686 1.00 98.00 184 ALA A O 1
ATOM 1434 N N . ILE A 1 185 ? 0.881 -3.046 3.573 1.00 98.38 185 ILE A N 1
ATOM 1435 C CA . ILE A 1 185 ? 0.838 -1.588 3.444 1.00 98.38 185 ILE A CA 1
ATOM 1436 C C . ILE A 1 185 ? -0.232 -1.222 2.428 1.00 98.38 185 ILE A C 1
ATOM 1438 O O . ILE A 1 185 ? -0.130 -1.616 1.268 1.00 98.38 185 ILE A O 1
ATOM 1442 N N . PHE A 1 186 ? -1.237 -0.463 2.854 1.00 98.00 186 PHE A N 1
ATOM 1443 C CA . PHE A 1 186 ? -2.335 -0.005 2.011 1.00 98.00 186 PHE A CA 1
ATOM 1444 C C . PHE A 1 186 ? -2.082 1.401 1.458 1.00 98.00 186 PHE A C 1
ATOM 1446 O O . PHE A 1 186 ? -1.723 2.331 2.189 1.00 98.00 186 PHE A O 1
ATOM 1453 N N . PHE A 1 187 ? -2.301 1.554 0.151 1.00 97.06 187 PHE A N 1
ATOM 1454 C CA . PHE A 1 187 ? -2.096 2.789 -0.615 1.00 97.06 187 PHE A CA 1
ATOM 1455 C C . PHE A 1 187 ? -3.404 3.373 -1.172 1.00 97.06 187 PHE A C 1
ATOM 1457 O O . PHE A 1 187 ? -3.423 4.516 -1.655 1.00 97.06 187 PHE A O 1
ATOM 1464 N N . GLY A 1 188 ? -4.502 2.615 -1.107 1.00 92.19 188 GLY A N 1
ATOM 1465 C CA . GLY A 1 188 ? -5.825 3.062 -1.524 1.00 92.19 188 GLY A CA 1
ATOM 1466 C C . GLY A 1 188 ? -6.383 4.194 -0.653 1.00 92.19 188 GLY A C 1
ATOM 1467 O O . GLY A 1 188 ? -5.799 4.602 0.351 1.00 92.19 188 GLY A O 1
ATOM 1468 N N . SER A 1 189 ? -7.504 4.765 -1.090 1.00 90.12 189 SER A N 1
ATOM 1469 C CA . SER A 1 189 ? -8.132 5.927 -0.445 1.00 90.12 189 SER A CA 1
ATOM 1470 C C . SER A 1 189 ? -9.363 5.579 0.381 1.00 90.12 189 SER A C 1
ATOM 1472 O O . SER A 1 189 ? -9.693 6.348 1.279 1.00 90.12 189 SER A O 1
ATOM 1474 N N . GLU A 1 190 ? -10.035 4.470 0.067 1.00 94.44 190 GLU A N 1
ATOM 1475 C CA . GLU A 1 190 ? -11.258 4.009 0.720 1.00 94.44 190 GLU A CA 1
ATOM 1476 C C . GLU A 1 190 ? -11.416 2.493 0.556 1.00 94.44 190 GLU A C 1
ATOM 1478 O O . GLU A 1 190 ? -11.181 1.970 -0.534 1.00 94.44 190 GLU A O 1
ATOM 1483 N N . ILE A 1 191 ? -11.798 1.796 1.631 1.00 95.81 191 ILE A N 1
ATOM 1484 C CA . ILE A 1 191 ? -12.081 0.356 1.626 1.00 95.81 191 ILE A CA 1
ATOM 1485 C C . ILE A 1 191 ? -12.902 -0.057 2.868 1.00 95.81 191 ILE A C 1
ATOM 1487 O O . ILE A 1 191 ? -12.637 0.436 3.972 1.00 95.81 191 ILE A O 1
ATOM 1491 N N . PRO A 1 192 ? -13.882 -0.975 2.747 1.00 97.31 192 PRO A N 1
ATOM 1492 C CA . PRO A 1 192 ? -14.462 -1.650 3.907 1.00 97.31 192 PRO A CA 1
ATOM 1493 C C . PRO A 1 192 ? -13.389 -2.422 4.684 1.00 97.31 192 PRO A C 1
ATOM 1495 O O . PRO A 1 192 ? -12.562 -3.109 4.085 1.00 97.31 192 PRO A O 1
ATOM 1498 N N . VAL A 1 193 ? -13.402 -2.355 6.018 1.00 98.12 193 VAL A N 1
ATOM 1499 C CA . VAL A 1 193 ? -12.363 -3.005 6.844 1.00 98.12 193 VAL A CA 1
ATOM 1500 C C . VAL A 1 193 ? -12.370 -4.521 6.630 1.00 98.12 193 VAL A C 1
ATOM 1502 O O . VAL A 1 193 ? -11.308 -5.120 6.492 1.00 98.12 193 VAL A O 1
ATOM 1505 N N . SER A 1 194 ? -13.553 -5.133 6.523 1.00 94.25 194 SER A N 1
ATOM 1506 C CA . SER A 1 194 ? -13.706 -6.564 6.228 1.00 94.25 194 SER A CA 1
ATOM 1507 C C . SER A 1 194 ? -13.073 -6.966 4.894 1.00 94.25 194 SER A C 1
ATOM 1509 O O . SER A 1 194 ? -12.335 -7.945 4.844 1.00 94.25 194 SER A O 1
ATOM 1511 N N . SER A 1 195 ? -13.302 -6.189 3.832 1.00 93.81 195 SER A N 1
ATOM 1512 C CA . SER A 1 195 ? -12.702 -6.435 2.517 1.00 93.81 195 SER A CA 1
ATOM 1513 C C . SER A 1 195 ? -11.185 -6.277 2.542 1.00 93.81 195 SER A C 1
ATOM 1515 O O . SER A 1 195 ? -10.483 -7.072 1.926 1.00 93.81 195 SER A O 1
ATOM 1517 N N . LEU A 1 196 ? -10.664 -5.288 3.278 1.00 96.50 196 LEU A N 1
ATOM 1518 C CA . LEU A 1 196 ? -9.222 -5.133 3.459 1.00 96.50 196 LEU A CA 1
ATOM 1519 C C . LEU A 1 196 ? -8.624 -6.334 4.202 1.00 96.50 196 LEU A C 1
ATOM 1521 O O . LEU A 1 196 ? -7.586 -6.842 3.793 1.00 96.50 196 LEU A O 1
ATOM 1525 N N . PHE A 1 197 ? -9.282 -6.807 5.264 1.00 96.50 197 PHE A N 1
ATOM 1526 C CA . PHE A 1 197 ? -8.827 -7.959 6.044 1.00 96.50 197 PHE A CA 1
ATOM 1527 C C . PHE A 1 197 ? -8.807 -9.242 5.215 1.00 96.50 197 PHE A C 1
ATOM 1529 O O . PHE A 1 197 ? -7.834 -9.989 5.281 1.00 96.50 197 PHE A O 1
ATOM 1536 N N . GLU A 1 198 ? -9.844 -9.476 4.412 1.00 90.25 198 GLU A N 1
ATOM 1537 C CA . GLU A 1 198 ? -9.900 -10.598 3.474 1.00 90.25 198 GLU A CA 1
ATOM 1538 C C . GLU A 1 198 ? -8.773 -10.508 2.439 1.00 90.25 198 GLU A C 1
ATOM 1540 O O . GLU A 1 198 ? -8.033 -11.471 2.247 1.00 90.25 198 GLU A O 1
ATOM 1545 N N . LEU A 1 199 ? -8.592 -9.331 1.832 1.00 88.88 199 LEU A N 1
ATOM 1546 C CA . LEU A 1 199 ? -7.604 -9.096 0.781 1.00 88.88 199 LEU A CA 1
ATOM 1547 C C . LEU A 1 199 ? -6.164 -9.333 1.253 1.00 88.88 199 LEU A C 1
ATOM 1549 O O . LEU A 1 199 ? -5.354 -9.871 0.502 1.00 88.88 199 LEU A O 1
ATOM 1553 N N . VAL A 1 200 ? -5.839 -8.942 2.488 1.00 92.88 200 VAL A N 1
ATOM 1554 C CA . VAL A 1 200 ? -4.493 -9.140 3.048 1.00 92.88 200 VAL A CA 1
ATOM 1555 C C . VAL A 1 200 ? -4.337 -10.481 3.769 1.00 92.88 200 VAL A C 1
ATOM 1557 O O . VAL A 1 200 ? -3.224 -10.828 4.149 1.00 92.88 200 VAL A O 1
ATOM 1560 N N . GLY A 1 201 ? -5.415 -11.238 3.993 1.00 93.44 201 GLY A N 1
ATOM 1561 C CA . GLY A 1 201 ? -5.373 -12.428 4.845 1.00 93.44 201 GLY A CA 1
ATOM 1562 C C . GLY A 1 201 ? -5.003 -12.081 6.290 1.00 93.44 201 GLY A C 1
ATOM 1563 O O . GLY A 1 201 ? -4.071 -12.660 6.860 1.00 93.44 201 GLY A O 1
ATOM 1564 N N . MET A 1 202 ? -5.694 -11.088 6.857 1.00 96.06 202 MET A N 1
ATOM 1565 C CA . MET A 1 202 ? -5.486 -10.623 8.229 1.00 96.06 202 MET A CA 1
ATOM 1566 C C . MET A 1 202 ? -5.690 -11.771 9.222 1.00 96.06 202 MET A C 1
ATOM 1568 O O . MET A 1 202 ? -6.626 -12.560 9.098 1.00 96.06 202 MET A O 1
ATOM 1572 N N . ALA A 1 203 ? -4.818 -11.854 10.223 1.00 95.88 203 ALA A N 1
ATOM 1573 C CA . ALA A 1 203 ? -4.922 -12.819 11.303 1.00 95.88 203 ALA A CA 1
ATOM 1574 C C . ALA A 1 203 ? -6.246 -12.651 12.059 1.00 95.88 203 ALA A C 1
ATOM 1576 O O . ALA A 1 203 ? -6.651 -11.536 12.404 1.00 95.88 203 ALA A O 1
ATOM 1577 N N . GLU A 1 204 ? -6.910 -13.772 12.327 1.00 94.69 204 GLU A N 1
ATOM 1578 C CA . GLU A 1 204 ? -8.084 -13.803 13.194 1.00 94.69 204 GLU A CA 1
ATOM 1579 C C . GLU A 1 204 ? -7.667 -13.474 14.634 1.00 94.69 204 GLU A C 1
ATOM 1581 O O . GLU A 1 204 ? -6.693 -14.025 15.149 1.00 94.69 204 GLU A O 1
ATOM 1586 N N . ALA A 1 205 ? -8.403 -12.566 15.269 1.00 96.19 205 ALA A N 1
ATOM 1587 C CA . ALA A 1 205 ? -8.217 -12.151 16.655 1.00 96.19 205 ALA A CA 1
ATOM 1588 C C . ALA A 1 205 ? -9.579 -11.785 17.265 1.00 96.19 205 ALA A C 1
ATOM 1590 O O . ALA A 1 205 ? -10.524 -11.497 16.532 1.00 96.19 205 ALA A O 1
ATOM 1591 N N . GLU A 1 206 ? -9.693 -11.774 18.596 1.00 96.88 206 GLU A N 1
ATOM 1592 C CA . GLU A 1 206 ? -10.927 -11.339 19.279 1.00 96.88 206 GLU A CA 1
ATOM 1593 C C . GLU A 1 206 ? -11.159 -9.824 19.137 1.00 96.88 206 GLU A C 1
ATOM 1595 O O . GLU A 1 206 ? -12.297 -9.349 19.075 1.00 96.88 206 GLU A O 1
ATOM 1600 N N . SER A 1 207 ? -10.072 -9.058 19.035 1.00 96.88 207 SER A N 1
ATOM 1601 C CA . SER A 1 207 ? -10.080 -7.619 18.807 1.00 96.88 207 SER A CA 1
ATOM 1602 C C . SER A 1 207 ? -8.893 -7.185 17.947 1.00 96.88 207 SER A C 1
ATOM 1604 O O . SER A 1 207 ? -7.914 -7.910 17.762 1.00 96.88 207 SER A O 1
ATOM 1606 N N . TYR A 1 208 ? -8.993 -5.977 17.402 1.00 97.88 208 TYR A N 1
ATOM 1607 C CA . TYR A 1 208 ? -7.985 -5.359 16.555 1.00 97.88 208 TYR A CA 1
ATOM 1608 C C . TYR A 1 208 ? -7.636 -3.983 17.101 1.00 97.88 208 TYR A C 1
ATOM 1610 O O . TYR A 1 208 ? -8.515 -3.180 17.419 1.00 97.88 208 TYR A O 1
ATOM 1618 N N . ARG A 1 209 ? -6.344 -3.691 17.191 1.00 97.62 209 ARG A N 1
ATOM 1619 C CA . ARG A 1 209 ? -5.830 -2.420 17.689 1.00 97.62 209 ARG A CA 1
ATOM 1620 C C . ARG A 1 209 ? -5.679 -1.443 16.534 1.00 97.62 209 ARG A C 1
ATOM 1622 O O . ARG A 1 209 ? -4.868 -1.655 15.640 1.00 97.62 209 ARG A O 1
ATOM 1629 N N . PHE A 1 210 ? -6.433 -0.354 16.573 1.00 97.81 210 PHE A N 1
ATOM 1630 C CA . PHE A 1 210 ? -6.342 0.750 15.625 1.00 97.81 210 PHE A CA 1
ATOM 1631 C C . PHE A 1 210 ? -5.447 1.830 16.226 1.00 97.81 210 PHE A C 1
ATOM 1633 O O . PHE A 1 210 ? -5.700 2.311 17.334 1.00 97.81 210 PHE A O 1
ATOM 1640 N N . VAL A 1 211 ? -4.394 2.193 15.501 1.00 96.38 211 VAL A N 1
ATOM 1641 C CA . VAL A 1 211 ? -3.339 3.105 15.948 1.00 96.38 211 VAL A CA 1
ATOM 1642 C C . VAL A 1 211 ? -3.381 4.367 15.099 1.00 96.38 211 VAL A C 1
ATOM 1644 O O . VAL A 1 211 ? -3.339 4.294 13.869 1.00 96.38 211 VAL A O 1
ATOM 1647 N N . ALA A 1 212 ? -3.450 5.519 15.756 1.00 96.12 212 ALA A N 1
ATOM 1648 C CA . ALA A 1 212 ? -3.377 6.829 15.129 1.00 96.12 212 ALA A CA 1
ATOM 1649 C C . ALA A 1 212 ? -1.979 7.451 15.280 1.00 96.12 212 ALA A C 1
ATOM 1651 O O . ALA A 1 212 ? -1.279 7.183 16.261 1.00 96.12 212 ALA A O 1
ATOM 1652 N N . SER A 1 213 ? -1.574 8.302 14.335 1.00 93.94 213 SER A N 1
ATOM 1653 C CA . SER A 1 213 ? -0.282 9.011 14.386 1.00 93.94 213 SER A CA 1
ATOM 1654 C C . SER A 1 213 ? -0.204 10.041 15.522 1.00 93.94 213 SER A C 1
ATOM 1656 O O . SER A 1 213 ? 0.880 10.337 16.016 1.00 93.94 213 SER A O 1
ATOM 1658 N N . ASP A 1 214 ? -1.344 10.523 16.029 1.00 93.12 214 ASP A N 1
ATOM 1659 C CA . ASP A 1 214 ? -1.418 11.425 17.188 1.00 93.12 214 ASP A CA 1
ATOM 1660 C C . ASP A 1 214 ? -1.270 10.709 18.549 1.00 93.12 214 ASP A C 1
ATOM 1662 O O . ASP A 1 214 ? -1.400 11.330 19.608 1.00 93.12 214 ASP A O 1
ATOM 1666 N N . GLY A 1 215 ? -0.989 9.402 18.532 1.00 92.00 215 GLY A N 1
ATOM 1667 C CA . GLY A 1 215 ? -0.856 8.557 19.717 1.00 92.00 215 GLY A CA 1
ATOM 1668 C C . GLY A 1 215 ? -2.183 8.016 20.251 1.00 92.00 215 GLY A C 1
ATOM 1669 O O . GLY A 1 215 ? -2.171 7.255 21.223 1.00 92.00 215 GLY A O 1
ATOM 1670 N N . PHE A 1 216 ? -3.323 8.365 19.642 1.00 94.88 216 PHE A N 1
ATOM 1671 C CA . PHE A 1 216 ? -4.597 7.738 19.968 1.00 94.88 216 PHE A CA 1
ATOM 1672 C C . PHE A 1 216 ? -4.598 6.260 19.562 1.00 94.88 216 PHE A C 1
ATOM 1674 O O . PHE A 1 216 ? -4.058 5.848 18.535 1.0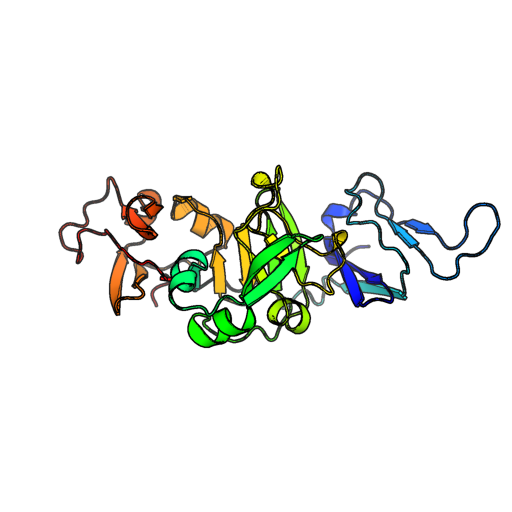0 94.88 216 PHE A O 1
ATOM 1681 N N . LEU A 1 217 ? -5.231 5.449 20.399 1.00 94.31 217 LEU A N 1
ATOM 1682 C CA . LEU A 1 217 ? -5.286 4.008 20.253 1.00 94.31 217 LEU A CA 1
ATOM 1683 C C . LEU A 1 217 ? -6.629 3.514 20.737 1.00 94.31 217 LEU A C 1
ATOM 1685 O O . LEU A 1 217 ? -7.103 3.925 21.799 1.00 94.31 217 LEU A O 1
ATOM 1689 N N . VAL A 1 218 ? -7.208 2.593 19.980 1.00 95.69 218 VAL A N 1
ATOM 1690 C CA . VAL A 1 218 ? -8.446 1.941 20.378 1.00 95.69 218 VAL A CA 1
ATOM 1691 C C . VAL A 1 218 ? -8.465 0.478 19.960 1.00 95.69 218 VAL A C 1
ATOM 1693 O O . VAL A 1 218 ? -7.980 0.126 18.886 1.00 95.69 218 VAL A O 1
ATOM 1696 N N . GLU A 1 219 ? -9.021 -0.375 20.813 1.00 96.50 219 GLU A N 1
ATOM 1697 C CA . GLU A 1 219 ? -9.317 -1.764 20.472 1.00 96.50 219 GLU A CA 1
ATOM 1698 C C . GLU A 1 219 ? -10.747 -1.857 19.943 1.00 96.50 219 GLU A C 1
ATOM 1700 O O . GLU A 1 219 ? -11.693 -1.385 20.576 1.00 96.50 219 GLU A O 1
ATOM 1705 N N . ILE A 1 220 ? -10.893 -2.443 18.759 1.00 96.88 220 ILE A N 1
ATOM 1706 C CA . ILE A 1 220 ? -12.171 -2.672 18.092 1.00 96.88 220 ILE A CA 1
ATOM 1707 C C . ILE A 1 220 ? -12.440 -4.180 18.098 1.00 96.88 220 ILE A C 1
ATOM 1709 O O . ILE A 1 220 ? -11.600 -4.933 17.602 1.00 96.88 220 ILE A O 1
ATOM 1713 N N . PRO A 1 221 ? -13.577 -4.650 18.639 1.00 96.25 221 PRO A N 1
ATOM 1714 C CA . PRO A 1 221 ? -13.890 -6.075 18.663 1.00 96.25 221 PRO A CA 1
ATOM 1715 C C . PRO A 1 221 ? -14.103 -6.614 17.242 1.00 96.25 221 PRO A C 1
ATOM 1717 O O . PRO A 1 221 ? -14.602 -5.903 16.366 1.00 96.25 221 PRO A O 1
ATOM 1720 N N . ALA A 1 222 ? -13.761 -7.882 17.009 1.00 96.69 222 ALA A N 1
ATOM 1721 C CA . ALA A 1 222 ? -13.859 -8.516 15.691 1.00 96.69 222 ALA A CA 1
ATOM 1722 C C . ALA A 1 222 ? -15.275 -8.451 15.087 1.00 96.69 222 ALA A C 1
ATOM 1724 O O . ALA A 1 222 ? -15.449 -8.248 13.888 1.00 96.69 222 ALA A O 1
ATOM 1725 N N . GLU A 1 223 ? -16.300 -8.542 15.931 1.00 96.75 223 GLU A N 1
ATOM 1726 C CA . GLU A 1 223 ? -17.717 -8.423 15.568 1.00 96.75 223 GLU A CA 1
ATOM 1727 C C . GLU A 1 223 ? -18.110 -7.045 15.004 1.00 96.75 223 GLU A C 1
ATOM 1729 O O . GLU A 1 223 ? -19.076 -6.948 14.245 1.00 96.75 223 GLU A O 1
ATOM 1734 N N . ALA A 1 224 ? -17.338 -5.989 15.284 1.00 97.19 224 ALA A N 1
ATOM 1735 C CA . ALA A 1 224 ? -17.550 -4.671 14.693 1.00 97.19 224 ALA A CA 1
ATOM 1736 C C . ALA A 1 224 ? -16.934 -4.537 13.286 1.00 97.19 224 ALA A C 1
ATOM 1738 O O . ALA A 1 224 ? -17.338 -3.659 12.528 1.00 97.19 224 ALA A O 1
ATOM 1739 N N . ILE A 1 225 ? -15.992 -5.400 12.890 1.00 97.44 225 ILE A N 1
ATOM 1740 C CA . ILE A 1 225 ? -15.230 -5.274 11.633 1.00 97.44 225 ILE A CA 1
ATOM 1741 C C . ILE A 1 225 ? -16.105 -5.196 10.368 1.00 97.44 225 ILE A C 1
ATOM 1743 O O . ILE A 1 225 ? -15.828 -4.332 9.530 1.00 97.44 225 ILE A O 1
ATOM 1747 N N . PRO A 1 226 ? -17.193 -5.980 10.219 1.00 97.00 226 PRO A N 1
ATOM 1748 C CA . PRO A 1 226 ? -18.092 -5.868 9.065 1.00 97.00 226 PRO A CA 1
ATOM 1749 C C . PRO A 1 226 ? -18.769 -4.498 8.907 1.00 97.00 226 PRO A C 1
ATOM 1751 O O . PRO A 1 226 ? -19.260 -4.181 7.827 1.00 97.00 226 PRO A O 1
ATOM 1754 N N . PHE A 1 227 ? -18.799 -3.688 9.967 1.00 96.75 227 PHE A N 1
ATOM 1755 C CA . PHE A 1 227 ? -19.413 -2.358 9.996 1.00 96.75 227 PHE A CA 1
ATOM 1756 C C . PHE A 1 227 ? -18.404 -1.233 9.721 1.00 96.75 227 PHE A C 1
ATOM 1758 O O . PHE A 1 227 ? -18.779 -0.060 9.667 1.00 96.75 227 PHE A O 1
ATOM 1765 N N . GLY A 1 228 ? -17.120 -1.576 9.587 1.00 97.50 228 GLY A N 1
ATOM 1766 C CA . GLY A 1 228 ? -16.018 -0.638 9.437 1.00 97.50 228 GLY A CA 1
ATOM 1767 C C . GLY A 1 228 ? -15.781 -0.202 7.996 1.00 97.50 228 GLY A C 1
ATOM 1768 O O . GLY A 1 228 ? -15.741 -1.018 7.079 1.00 97.50 228 GLY A O 1
ATOM 1769 N N . THR A 1 229 ? -15.514 1.085 7.797 1.00 97.62 229 THR A N 1
ATOM 1770 C CA . THR A 1 229 ? -14.964 1.645 6.554 1.00 97.62 229 THR A CA 1
ATOM 1771 C C . THR A 1 229 ? -13.758 2.511 6.885 1.00 97.62 229 THR A C 1
ATOM 1773 O O . THR A 1 229 ? -13.814 3.337 7.801 1.00 97.62 229 THR A O 1
ATOM 1776 N N . ILE A 1 230 ? -12.674 2.334 6.135 1.00 97.75 230 ILE A N 1
ATOM 1777 C CA . ILE A 1 230 ? -11.512 3.222 6.141 1.00 97.75 230 ILE A CA 1
ATOM 1778 C C . ILE A 1 230 ? -11.622 4.136 4.934 1.00 97.75 230 ILE A C 1
ATOM 1780 O O . ILE A 1 230 ? -11.898 3.657 3.840 1.00 97.75 230 ILE A O 1
ATOM 1784 N N . TYR A 1 231 ? -11.395 5.431 5.118 1.00 95.69 231 TYR A N 1
ATOM 1785 C CA . TYR A 1 231 ? -11.392 6.388 4.019 1.00 95.69 231 TYR A CA 1
ATOM 1786 C C . TYR A 1 231 ? -10.551 7.626 4.333 1.00 95.69 231 TYR A C 1
ATOM 1788 O O . TYR A 1 231 ? -10.285 7.948 5.494 1.00 95.69 231 TYR A O 1
ATOM 1796 N N . THR A 1 232 ? -10.142 8.338 3.287 1.00 92.44 232 THR A N 1
ATOM 1797 C CA . THR A 1 232 ? -9.488 9.646 3.405 1.00 92.44 232 THR A CA 1
ATOM 1798 C C . THR A 1 232 ? -10.547 10.726 3.616 1.00 92.44 232 THR A C 1
ATOM 1800 O O . THR A 1 232 ? -11.461 10.876 2.809 1.00 92.44 232 THR A O 1
ATOM 1803 N N . ASP A 1 233 ? -10.442 11.503 4.692 1.00 89.25 233 ASP A N 1
ATOM 1804 C CA . ASP A 1 233 ? -11.303 12.666 4.909 1.00 89.25 233 ASP A CA 1
ATOM 1805 C C . ASP A 1 233 ? -10.798 13.831 4.050 1.00 89.25 233 ASP A C 1
ATOM 1807 O O . ASP A 1 233 ? -9.904 14.565 4.463 1.00 89.25 233 ASP A O 1
ATOM 1811 N N . GLU A 1 234 ? -11.355 14.010 2.850 1.00 81.81 234 GLU A N 1
ATOM 1812 C CA . GLU A 1 234 ? -10.900 15.037 1.893 1.00 81.81 234 GLU A CA 1
ATOM 1813 C C . GLU A 1 234 ? -10.885 16.455 2.483 1.00 81.81 234 GLU A C 1
ATOM 1815 O O . GLU A 1 234 ? -10.048 17.280 2.122 1.00 81.81 234 GLU A O 1
ATOM 1820 N N . SER A 1 235 ? -11.781 16.744 3.433 1.00 83.06 235 SER A N 1
ATOM 1821 C CA . SER A 1 235 ? -11.869 18.063 4.061 1.00 83.06 235 SER A CA 1
ATOM 1822 C C . SER A 1 235 ? -10.758 18.329 5.077 1.00 83.06 235 SER A C 1
ATOM 1824 O O . SER A 1 235 ? -10.474 19.488 5.395 1.00 83.06 235 SER A O 1
ATOM 1826 N N . LYS A 1 236 ? -10.162 17.269 5.631 1.00 84.12 236 LYS A N 1
ATOM 1827 C CA . LYS A 1 236 ? -9.157 17.355 6.695 1.00 84.12 236 LYS A CA 1
ATOM 1828 C C . LYS A 1 236 ? -7.793 16.783 6.323 1.00 84.12 236 LYS A C 1
ATOM 1830 O O . LYS A 1 236 ? -6.832 17.097 7.015 1.00 84.12 236 LYS A O 1
ATOM 1835 N N . GLY A 1 237 ? -7.704 15.999 5.254 1.00 84.81 237 GLY A N 1
ATOM 1836 C CA . GLY A 1 237 ? -6.460 15.451 4.723 1.00 84.81 237 GLY A CA 1
ATOM 1837 C C . GLY A 1 237 ? -5.862 14.291 5.522 1.00 84.81 237 GLY A C 1
ATOM 1838 O O . GLY A 1 237 ? -4.670 14.054 5.381 1.00 84.81 237 GLY A O 1
ATOM 1839 N N . TYR A 1 238 ? -6.650 13.586 6.342 1.00 91.44 238 TYR A N 1
ATOM 1840 C CA . TYR A 1 238 ? -6.193 12.419 7.112 1.00 91.44 238 TYR A CA 1
ATOM 1841 C C . TYR A 1 238 ? -7.039 11.177 6.827 1.00 91.44 238 TYR A C 1
ATOM 1843 O O . TYR A 1 238 ? -8.202 11.276 6.420 1.00 91.44 238 TYR A O 1
ATOM 1851 N N . ILE A 1 239 ? -6.483 10.000 7.093 1.00 95.06 239 ILE A N 1
ATOM 1852 C CA . ILE A 1 239 ? -7.189 8.722 7.036 1.00 95.06 239 ILE A CA 1
ATOM 1853 C C . ILE A 1 239 ? -7.984 8.521 8.318 1.00 95.06 239 ILE A C 1
ATOM 1855 O O . ILE A 1 239 ? -7.538 8.825 9.427 1.00 95.06 239 ILE A O 1
ATOM 1859 N N . ARG A 1 240 ? -9.187 7.977 8.178 1.00 95.69 240 ARG A N 1
ATOM 1860 C CA . ARG A 1 240 ? -10.040 7.633 9.308 1.00 95.69 240 ARG A CA 1
ATOM 1861 C C . ARG A 1 240 ? -10.723 6.293 9.122 1.00 95.69 240 ARG A C 1
ATOM 1863 O O . ARG A 1 240 ? -11.109 5.944 8.012 1.00 95.69 240 ARG A O 1
ATOM 1870 N N . ALA A 1 241 ? -10.938 5.602 10.235 1.00 96.75 241 ALA A N 1
ATOM 1871 C CA . ALA A 1 241 ? -11.860 4.480 10.323 1.00 96.75 241 ALA A CA 1
ATOM 1872 C C . ALA A 1 241 ? -13.158 4.921 11.006 1.00 96.75 241 ALA A C 1
ATOM 1874 O O . ALA A 1 241 ? -13.161 5.718 11.954 1.00 96.75 241 ALA A O 1
ATOM 1875 N N . LYS A 1 242 ? -14.278 4.402 10.511 1.00 95.19 242 LYS A N 1
ATOM 1876 C CA . LYS A 1 242 ? -15.609 4.614 11.074 1.00 95.19 242 LYS A CA 1
ATOM 1877 C C . LYS A 1 242 ? -16.378 3.301 11.039 1.00 95.19 242 LYS A C 1
ATOM 1879 O O . LYS A 1 242 ? -16.351 2.622 10.022 1.00 95.19 242 LYS A O 1
ATOM 1884 N N . PHE A 1 243 ? -17.081 2.998 12.124 1.00 95.94 243 PHE A N 1
ATOM 1885 C CA . PHE A 1 243 ? -17.911 1.805 12.254 1.00 95.94 243 PHE A CA 1
ATOM 1886 C C . PHE A 1 243 ? -19.368 2.230 12.400 1.00 95.94 243 PHE A C 1
ATOM 1888 O O . PHE A 1 243 ? -19.744 2.823 13.411 1.00 95.94 243 PHE A O 1
ATOM 1895 N N . ASP A 1 244 ? -20.169 1.987 11.368 1.00 90.94 244 ASP A N 1
ATOM 1896 C CA . ASP A 1 244 ? -21.582 2.361 11.336 1.00 90.94 244 ASP A CA 1
ATOM 1897 C C . ASP A 1 244 ? -22.456 1.114 11.476 1.00 90.94 244 ASP A C 1
ATOM 1899 O O . ASP A 1 244 ? -22.390 0.216 10.646 1.00 90.94 244 ASP A O 1
ATOM 1903 N N . GLY A 1 245 ? -23.317 1.073 12.495 1.00 88.62 245 GLY A N 1
ATOM 1904 C CA . GLY A 1 245 ? -24.249 -0.045 12.707 1.00 88.62 245 GLY A CA 1
ATOM 1905 C C . GLY A 1 245 ? -23.834 -1.050 13.785 1.00 88.62 245 GLY A C 1
ATOM 1906 O O . GLY A 1 245 ? -24.562 -2.014 14.001 1.00 88.62 245 GLY A O 1
ATOM 1907 N N . TYR A 1 246 ? -22.736 -0.790 14.498 1.00 93.38 246 TYR A N 1
ATOM 1908 C CA . TYR A 1 246 ? -22.347 -1.496 15.720 1.00 93.38 246 TYR A CA 1
ATOM 1909 C C . TYR A 1 246 ? -22.281 -0.508 16.892 1.00 93.38 246 TYR A C 1
ATOM 1911 O O . TYR A 1 246 ? -21.822 0.623 16.714 1.00 93.38 246 TYR A O 1
ATOM 1919 N N . ASP A 1 247 ? -22.748 -0.906 18.078 1.00 93.94 247 ASP A N 1
ATOM 1920 C CA . ASP A 1 247 ? -22.690 -0.039 19.257 1.00 93.94 247 ASP A CA 1
ATOM 1921 C C . ASP A 1 247 ? -21.281 -0.047 19.861 1.00 93.94 247 ASP A C 1
ATOM 1923 O O . ASP A 1 247 ? -20.826 -1.037 20.427 1.00 93.94 247 ASP A O 1
ATOM 1927 N N . LEU A 1 248 ? -20.580 1.073 19.694 1.00 93.69 248 LEU A N 1
ATOM 1928 C CA . LEU A 1 248 ? -19.246 1.318 20.239 1.00 93.69 248 LEU A CA 1
ATOM 1929 C C . LEU A 1 248 ? -19.271 2.473 21.250 1.00 93.69 248 LEU A C 1
ATOM 1931 O O . LEU A 1 248 ? -18.256 3.144 21.423 1.00 93.69 248 LEU A O 1
ATOM 1935 N N . SER A 1 249 ? -20.411 2.758 21.896 1.00 90.38 249 SER A N 1
ATOM 1936 C CA . SER A 1 249 ? -20.529 3.871 22.854 1.00 90.38 249 SER A CA 1
ATOM 1937 C C . SER A 1 249 ? -19.534 3.788 24.009 1.00 90.38 249 SER A C 1
ATOM 1939 O O . SER A 1 249 ? -19.066 4.820 24.489 1.00 90.38 249 SER A O 1
ATOM 1941 N N . ASP A 1 250 ? -19.198 2.566 24.420 1.00 89.62 250 ASP A N 1
ATOM 1942 C CA . ASP A 1 250 ? -18.290 2.284 25.535 1.00 89.62 250 ASP A CA 1
ATOM 1943 C C . ASP A 1 250 ? -16.815 2.263 25.106 1.00 89.62 250 ASP A C 1
ATOM 1945 O O . ASP A 1 250 ? -15.909 2.201 25.938 1.00 89.62 250 ASP A O 1
ATOM 1949 N N . VAL A 1 251 ? -16.558 2.359 23.800 1.00 89.12 251 VAL A N 1
ATOM 1950 C CA . VAL A 1 251 ? -15.220 2.401 23.219 1.00 89.12 251 VAL A CA 1
ATOM 1951 C C . VAL A 1 251 ? -14.782 3.864 23.060 1.00 89.12 251 VAL A C 1
ATOM 1953 O O . VAL A 1 251 ? -15.536 4.679 22.513 1.00 89.12 251 VAL A O 1
ATOM 1956 N N . PRO A 1 252 ? -13.560 4.243 23.487 1.00 87.25 252 PRO A N 1
ATOM 1957 C CA . PRO A 1 252 ? -13.047 5.598 23.309 1.00 87.25 252 PRO A CA 1
ATOM 1958 C C . PRO A 1 252 ? -13.228 6.120 21.877 1.00 87.25 252 PRO A C 1
ATOM 1960 O O . PRO A 1 252 ? -12.916 5.445 20.898 1.00 87.25 252 PRO A O 1
ATOM 1963 N N . GLY A 1 253 ? -13.770 7.334 21.746 1.00 84.69 253 GLY A N 1
ATOM 1964 C CA . GLY A 1 253 ? -14.040 7.949 20.441 1.00 84.69 253 GLY A CA 1
ATOM 1965 C C . GLY A 1 253 ? -15.252 7.380 19.687 1.00 84.69 253 GLY A C 1
ATOM 1966 O O . GLY A 1 253 ? -15.507 7.802 18.556 1.00 84.69 253 GLY A O 1
ATOM 1967 N N . GLY A 1 254 ? -16.020 6.459 20.280 1.00 88.50 254 GLY A N 1
ATOM 1968 C CA . GLY A 1 254 ? -17.194 5.851 19.648 1.00 88.50 254 GLY A CA 1
ATOM 1969 C C . GLY A 1 254 ? -16.832 5.037 18.404 1.00 88.50 254 GLY A C 1
ATOM 1970 O O . GLY A 1 254 ? -17.519 5.138 17.388 1.00 88.50 254 GLY A O 1
ATOM 1971 N N . GLY A 1 255 ? -15.674 4.369 18.428 1.00 84.81 255 GLY A N 1
ATOM 1972 C CA . GLY A 1 255 ? -15.115 3.635 17.288 1.00 84.81 255 GLY A CA 1
ATOM 1973 C C . GLY A 1 255 ? -14.568 4.502 16.150 1.00 84.81 255 GLY A C 1
ATOM 1974 O O . GLY A 1 255 ? -14.083 3.977 15.154 1.00 84.81 255 GLY A O 1
ATOM 1975 N N . LYS A 1 256 ? -14.629 5.834 16.245 1.00 92.62 256 LYS A N 1
ATOM 1976 C CA . LYS A 1 256 ? -14.090 6.717 15.203 1.00 92.62 256 LYS A CA 1
ATOM 1977 C C . LYS A 1 256 ? -12.613 6.959 15.456 1.00 92.62 256 LYS A C 1
ATOM 1979 O O . LYS A 1 256 ? -12.255 7.659 16.400 1.00 92.62 256 LYS A O 1
ATOM 1984 N N . VAL A 1 257 ? -11.780 6.459 14.555 1.00 95.25 257 VAL A N 1
ATOM 1985 C CA . VAL A 1 257 ? -10.329 6.656 14.598 1.00 95.25 257 VAL A CA 1
ATOM 1986 C C . VAL A 1 257 ? -9.95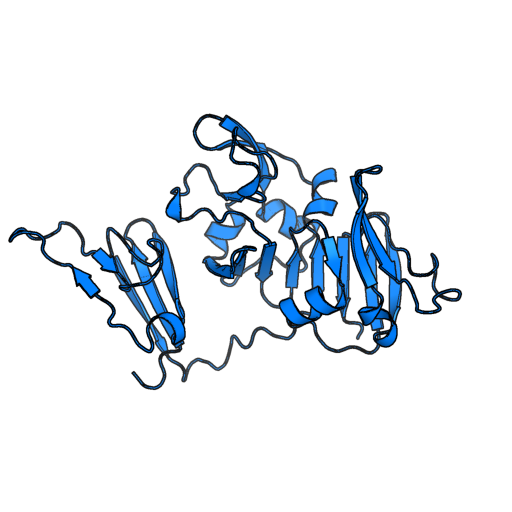5 7.648 13.514 1.00 95.25 257 VAL A C 1
ATOM 1988 O O . VAL A 1 257 ? -10.357 7.479 12.367 1.00 95.25 257 VAL A O 1
ATOM 1991 N N . LYS A 1 258 ? -9.235 8.705 13.877 1.00 95.62 258 LYS A N 1
ATOM 1992 C CA . LYS A 1 258 ? -8.669 9.687 12.943 1.00 95.62 258 LYS A CA 1
ATOM 1993 C C . LYS A 1 258 ? -7.164 9.488 12.886 1.00 95.62 258 LYS A C 1
ATOM 1995 O O . LYS A 1 258 ? -6.618 8.889 13.805 1.00 95.62 258 LYS A O 1
ATOM 2000 N N . TYR A 1 259 ? -6.531 10.013 11.844 1.00 95.88 259 TYR A N 1
ATOM 2001 C CA . TYR A 1 259 ? -5.090 9.900 11.641 1.00 95.88 259 TYR A CA 1
ATOM 2002 C C . TYR A 1 259 ? -4.600 8.445 11.660 1.00 95.88 259 TYR A C 1
ATOM 2004 O O . TYR A 1 259 ? -3.569 8.128 12.246 1.00 95.88 259 TYR A O 1
ATOM 2012 N N . LEU A 1 260 ? -5.403 7.531 11.101 1.00 96.94 260 LEU A N 1
ATOM 2013 C CA . LEU A 1 260 ? -5.162 6.092 11.187 1.00 96.94 260 LEU A CA 1
ATOM 2014 C C . LEU A 1 260 ? -3.871 5.730 10.448 1.00 96.94 260 LEU A C 1
ATOM 2016 O O . LEU A 1 260 ? -3.826 5.790 9.221 1.00 96.94 260 LEU A O 1
ATOM 2020 N N . ILE A 1 261 ? -2.855 5.304 11.199 1.00 96.75 261 ILE A N 1
ATOM 2021 C CA . ILE A 1 261 ? -1.544 4.936 10.656 1.00 96.75 261 ILE A CA 1
ATOM 2022 C C . ILE A 1 261 ? -1.349 3.420 10.599 1.00 96.75 261 ILE A C 1
ATOM 2024 O O . ILE A 1 261 ? -0.633 2.935 9.721 1.00 96.75 261 ILE A O 1
ATOM 2028 N N . ALA A 1 262 ? -2.016 2.658 11.479 1.00 97.69 262 ALA A N 1
ATOM 2029 C CA . ALA A 1 262 ? -1.978 1.200 11.436 1.00 97.69 262 ALA A CA 1
ATOM 2030 C C . ALA A 1 262 ? -3.182 0.500 12.088 1.00 97.69 262 ALA A C 1
ATOM 2032 O O . ALA A 1 262 ? -3.858 1.058 12.953 1.00 97.69 262 ALA A O 1
ATOM 2033 N N . ILE A 1 263 ? -3.397 -0.758 11.703 1.00 98.25 263 ILE A N 1
ATOM 2034 C CA . ILE A 1 263 ? -4.261 -1.733 12.381 1.00 98.25 263 ILE A CA 1
ATOM 2035 C C . ILE A 1 263 ? -3.427 -2.966 12.714 1.00 98.25 263 ILE A C 1
ATOM 2037 O O . ILE A 1 263 ? -2.686 -3.450 11.863 1.00 98.25 263 ILE A O 1
ATOM 2041 N N . GLU A 1 264 ? -3.564 -3.503 13.919 1.00 97.75 264 GLU A N 1
ATOM 2042 C CA . GLU A 1 264 ? -2.839 -4.688 14.380 1.00 97.75 264 GLU A CA 1
ATOM 2043 C C . GLU A 1 264 ? -3.817 -5.744 14.904 1.00 97.75 264 GLU A C 1
ATOM 2045 O O . GLU A 1 264 ? -4.814 -5.404 15.544 1.00 97.75 264 GLU A O 1
ATOM 2050 N N . SER A 1 265 ? -3.548 -7.026 14.647 1.00 94.94 265 SER A N 1
ATOM 2051 C CA . SER A 1 265 ? -4.281 -8.118 15.298 1.00 94.94 265 SER A CA 1
ATOM 2052 C C . SER A 1 265 ? -3.989 -8.085 16.795 1.00 94.94 265 SER A C 1
ATOM 2054 O O . SER A 1 265 ? -2.814 -8.069 17.180 1.00 94.94 265 SER A O 1
ATOM 2056 N N . GLY A 1 266 ? -5.034 -8.090 17.623 1.00 79.94 266 GLY A N 1
ATOM 2057 C CA . GLY A 1 266 ? -4.902 -8.308 19.060 1.00 79.94 266 GLY A CA 1
ATOM 2058 C C . GLY A 1 266 ? -4.226 -9.649 19.353 1.00 79.94 266 GLY A C 1
ATOM 2059 O O . GLY A 1 266 ? -4.262 -10.565 18.527 1.00 79.94 266 GLY A O 1
ATOM 2060 N N . ALA A 1 267 ? -3.551 -9.720 20.500 1.00 56.06 267 ALA A N 1
ATOM 2061 C CA . ALA A 1 267 ? -2.946 -10.955 20.995 1.00 56.06 267 ALA A CA 1
ATOM 2062 C C . ALA A 1 267 ? -4.007 -11.932 21.512 1.00 56.06 267 ALA A C 1
ATOM 2064 O O . ALA A 1 267 ? -5.017 -11.448 22.069 1.00 56.06 267 ALA A O 1
#